Protein AF-A0A9W8VZL3-F1 (afdb_monomer_lite)

Sequence (185 aa):
NTKSKLNGLKAKIWDFNQPAALTKWNKKYPGTGKNTAQHAFEQLTLVEQVFGYLTKPGVNKKLVAASTDVDDFLEDFESLYRKQYPKTPVLDLSELWTTFMRSLTKEMKAWTKRWLKYRADEMVKVWKAEAVKRLEAVGAARTPETAARALSYQKEALNIMEKAIEHQLIHAYQVDEFDEDDVFQ

Secondary structure (DSSP, 8-state):
-HHHHHHHHHTTS-TT--SS-HHHHHHHSS--SHHHHHHHHHHHHHHHHHHHHHTSHHHHHHHHHHHHHHHHHHHHHHHHHHHH-TTPPP--HHHHHHHHHHHHHHHHHHHHHHHHHHHHHHHHHHHHHHHHHHHHHHHT-SSHHHHHHHHHHHHHHHHHHHHHHHHHHHTTHHHHT--HHHH--

Structure (mmCIF, N/CA/C/O backbone):
data_AF-A0A9W8VZL3-F1
#
_entry.id   AF-A0A9W8VZL3-F1
#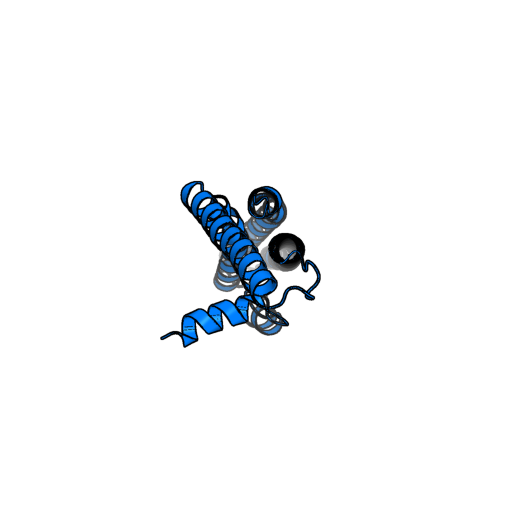
loop_
_atom_site.group_PDB
_atom_site.id
_atom_site.type_symbol
_atom_site.label_atom_id
_atom_site.label_alt_id
_atom_site.label_comp_id
_atom_site.label_asym_id
_atom_site.label_entity_id
_atom_site.label_seq_id
_atom_site.pdbx_PDB_ins_code
_atom_site.Cartn_x
_atom_site.Cartn_y
_atom_site.Cartn_z
_atom_site.occupancy
_atom_site.B_iso_or_equiv
_atom_site.auth_seq_id
_atom_site.auth_comp_id
_atom_site.auth_asym_id
_atom_site.auth_atom_id
_atom_site.pdbx_PDB_model_num
ATOM 1 N N . ASN A 1 1 ? -20.637 19.142 3.628 1.00 44.62 1 ASN A N 1
ATOM 2 C CA . ASN A 1 1 ? -21.733 18.167 3.450 1.00 44.62 1 ASN A CA 1
ATOM 3 C C . ASN A 1 1 ? -21.275 16.815 3.976 1.00 44.62 1 ASN A C 1
ATOM 5 O O . ASN A 1 1 ? -20.367 16.215 3.416 1.00 44.62 1 ASN A O 1
ATOM 9 N N . THR A 1 2 ? -21.901 16.361 5.052 1.00 30.94 2 THR A N 1
ATOM 10 C CA . THR A 1 2 ? -21.707 15.080 5.744 1.00 30.94 2 THR A CA 1
ATOM 11 C C . THR A 1 2 ? -21.708 13.865 4.793 1.00 30.94 2 THR A C 1
ATOM 13 O O . THR A 1 2 ? -21.043 12.883 5.094 1.00 30.94 2 THR A O 1
ATOM 16 N N . LYS A 1 3 ? -22.300 13.963 3.583 1.00 27.33 3 LYS A N 1
ATOM 17 C CA . LYS A 1 3 ? -22.196 12.974 2.480 1.00 27.33 3 LYS A CA 1
ATOM 18 C C . LYS A 1 3 ? -20.766 12.662 2.007 1.00 27.33 3 LYS A C 1
ATOM 20 O O . LYS A 1 3 ? -20.514 11.518 1.652 1.00 27.33 3 LYS A O 1
ATOM 25 N N . SER A 1 4 ? -19.831 13.621 1.962 1.00 37.97 4 SER A N 1
ATOM 26 C CA . SER A 1 4 ? -18.449 13.345 1.511 1.00 37.97 4 SER A CA 1
ATOM 27 C C . SER A 1 4 ? -17.637 12.615 2.578 1.00 37.97 4 SER A C 1
ATOM 29 O O . SER A 1 4 ? -16.892 11.691 2.265 1.00 37.97 4 SER A O 1
ATOM 31 N N . LYS A 1 5 ? -17.859 12.966 3.848 1.00 38.72 5 LYS A N 1
ATOM 32 C CA . LYS A 1 5 ? -17.289 12.263 4.999 1.00 38.72 5 LYS A CA 1
ATOM 33 C C . LYS A 1 5 ? -17.893 10.857 5.147 1.00 38.72 5 LYS A C 1
ATOM 35 O O . LYS A 1 5 ? -17.149 9.919 5.401 1.00 38.72 5 LYS A O 1
ATOM 40 N N . LEU A 1 6 ? -19.192 10.681 4.862 1.00 33.81 6 LEU A N 1
ATOM 41 C CA . LEU A 1 6 ? -19.859 9.370 4.844 1.00 33.81 6 LEU A CA 1
ATOM 42 C C . LEU A 1 6 ? -19.471 8.503 3.627 1.00 33.81 6 LEU A C 1
ATOM 44 O O . LEU A 1 6 ? -19.406 7.290 3.750 1.00 33.81 6 LEU A O 1
ATOM 48 N N . ASN A 1 7 ? -19.158 9.089 2.464 1.00 41.72 7 ASN A N 1
ATOM 49 C CA . ASN A 1 7 ? -18.580 8.355 1.326 1.00 41.72 7 ASN A CA 1
ATOM 50 C C . ASN A 1 7 ? -17.107 7.964 1.577 1.00 41.72 7 ASN A C 1
ATOM 52 O O . ASN A 1 7 ? -16.679 6.902 1.135 1.00 41.72 7 ASN A O 1
ATOM 56 N N . GLY A 1 8 ? -16.360 8.763 2.348 1.00 34.97 8 GLY A N 1
ATOM 57 C CA . GLY A 1 8 ? -15.057 8.386 2.916 1.00 34.97 8 GLY A CA 1
ATOM 58 C C . GLY A 1 8 ? -15.140 7.306 4.008 1.00 34.97 8 GLY A C 1
ATOM 59 O O . GLY A 1 8 ? -14.154 6.632 4.272 1.00 34.97 8 GLY A O 1
ATOM 60 N N . LEU A 1 9 ? -16.326 7.088 4.590 1.00 37.56 9 LEU A N 1
ATOM 61 C CA . LEU A 1 9 ? -16.659 5.955 5.467 1.00 37.56 9 LEU A CA 1
ATOM 62 C C . LEU A 1 9 ? -17.238 4.753 4.696 1.00 37.56 9 LEU A C 1
ATOM 64 O O . LEU A 1 9 ? -16.981 3.624 5.079 1.00 37.56 9 LEU A O 1
ATOM 68 N N . LYS A 1 10 ? -17.917 4.939 3.555 1.00 39.34 10 LYS A N 1
ATOM 69 C CA . LYS A 1 10 ? -18.189 3.848 2.589 1.00 39.34 10 LYS A CA 1
ATOM 70 C C . LYS A 1 10 ? -16.894 3.255 2.033 1.00 39.34 10 LYS A C 1
ATOM 72 O O . LYS A 1 10 ? -16.847 2.079 1.695 1.00 39.34 10 LYS A O 1
ATOM 77 N N . ALA A 1 11 ? -15.833 4.057 2.026 1.00 40.72 11 ALA A N 1
ATOM 78 C CA . ALA A 1 11 ? -14.479 3.603 1.789 1.00 40.72 11 ALA A CA 1
ATOM 79 C C . ALA A 1 11 ? -13.844 2.808 2.948 1.00 40.72 11 ALA A C 1
ATOM 81 O O . ALA A 1 11 ? -12.860 2.113 2.736 1.00 40.72 11 ALA A O 1
ATOM 82 N N . LYS A 1 12 ? -14.411 2.833 4.160 1.00 36.25 12 LYS A N 1
ATOM 83 C CA . LYS A 1 12 ? -14.022 1.892 5.223 1.00 36.25 12 LYS A CA 1
ATOM 84 C C . LYS A 1 12 ? -14.538 0.467 4.976 1.00 36.25 12 LYS A C 1
ATOM 86 O O . LYS A 1 12 ? -14.193 -0.415 5.742 1.00 36.25 12 LYS A O 1
ATOM 91 N N . ILE A 1 13 ? -15.347 0.231 3.939 1.00 41.22 13 ILE A N 1
ATOM 92 C CA . ILE A 1 13 ? -15.992 -1.071 3.708 1.00 41.22 13 ILE A CA 1
ATOM 93 C C . ILE A 1 13 ? -15.486 -1.775 2.435 1.00 41.22 13 ILE A C 1
ATOM 95 O O . ILE A 1 13 ? -15.726 -2.965 2.341 1.00 41.22 13 ILE A O 1
ATOM 99 N N . TRP A 1 14 ? -14.781 -1.095 1.502 1.00 50.22 14 TRP A N 1
ATOM 100 C CA . TRP A 1 14 ? -14.508 -1.465 0.080 1.00 50.22 14 TRP A CA 1
ATOM 101 C C . TRP A 1 14 ? -14.464 -2.958 -0.306 1.00 50.22 14 TRP A C 1
ATOM 103 O O . TRP A 1 14 ? -13.496 -3.488 -0.858 1.00 50.22 14 TRP A O 1
ATOM 113 N N . ASP A 1 15 ? -15.636 -3.549 -0.205 1.00 41.59 15 ASP A N 1
ATOM 114 C CA . ASP A 1 15 ? -16.187 -4.600 -1.019 1.00 41.59 15 ASP A CA 1
ATOM 115 C C . ASP A 1 15 ? -16.226 -4.092 -2.477 1.00 41.59 15 ASP A C 1
ATOM 117 O O . ASP A 1 15 ? -17.145 -3.402 -2.914 1.00 41.59 15 ASP A O 1
ATOM 121 N N . PHE A 1 16 ? -15.154 -4.367 -3.225 1.00 39.50 16 PHE A N 1
ATOM 122 C CA . PHE A 1 16 ? -15.020 -4.139 -4.673 1.00 39.50 16 PHE A CA 1
ATOM 123 C C . PHE A 1 16 ? -14.947 -2.691 -5.175 1.00 39.50 16 PHE A C 1
ATOM 125 O O . PHE A 1 16 ? -15.732 -2.255 -6.015 1.00 39.50 16 PHE A O 1
ATOM 132 N N . ASN A 1 17 ? -13.862 -1.997 -4.839 1.00 43.16 17 ASN A N 1
ATOM 133 C CA . ASN A 1 17 ? -12.936 -1.557 -5.884 1.00 43.16 17 ASN A CA 1
ATOM 134 C C . ASN A 1 17 ? -11.681 -0.980 -5.249 1.00 43.16 17 ASN A C 1
ATOM 136 O O . ASN A 1 17 ? -11.674 0.105 -4.683 1.00 43.16 17 ASN A O 1
ATOM 140 N N . GLN A 1 18 ? -10.615 -1.753 -5.414 1.00 51.56 18 GLN A N 1
ATOM 141 C CA . GLN A 1 18 ? -9.232 -1.320 -5.533 1.00 51.56 18 GLN A CA 1
ATOM 142 C C . GLN A 1 18 ? -9.069 0.202 -5.800 1.00 51.56 18 GLN A C 1
ATOM 144 O O . GLN A 1 18 ? -9.849 0.748 -6.585 1.00 51.56 18 GLN A O 1
ATOM 149 N N . PRO A 1 19 ? -8.017 0.865 -5.273 1.00 51.53 19 PRO A N 1
ATOM 150 C CA . PRO A 1 19 ? -7.697 2.282 -5.497 1.00 51.53 19 PRO A CA 1
ATOM 151 C C . PRO A 1 19 ? -7.900 2.720 -6.954 1.00 51.53 19 PRO A C 1
ATOM 153 O O . PRO A 1 19 ? -8.446 3.786 -7.241 1.00 51.53 19 PRO A O 1
ATOM 156 N N . ALA A 1 20 ? -7.614 1.806 -7.887 1.00 53.47 20 ALA A N 1
ATOM 157 C CA . ALA A 1 20 ? -8.352 1.720 -9.136 1.00 53.47 20 ALA A CA 1
ATOM 158 C C . ALA A 1 20 ? -8.959 0.325 -9.344 1.00 53.47 20 ALA A C 1
ATOM 160 O O . ALA A 1 20 ? -8.225 -0.658 -9.416 1.00 53.47 20 ALA A O 1
ATOM 161 N N . ALA A 1 21 ? -10.288 0.273 -9.504 1.00 57.59 21 ALA A N 1
ATOM 162 C CA . ALA A 1 21 ? -11.070 -0.907 -9.883 1.00 57.59 21 ALA A CA 1
ATOM 163 C C . ALA A 1 21 ? -10.340 -1.792 -10.897 1.00 57.59 21 ALA A C 1
ATOM 165 O O . ALA A 1 21 ? -9.783 -1.245 -11.843 1.00 57.59 21 ALA A O 1
ATOM 166 N N . LEU A 1 22 ? -10.401 -3.125 -10.792 1.00 60.81 22 LEU A N 1
ATOM 167 C CA . LEU A 1 22 ? -9.711 -4.022 -11.736 1.00 60.81 22 LEU A CA 1
ATOM 168 C C . LEU A 1 22 ? -10.034 -3.683 -13.200 1.00 60.81 22 LEU A C 1
ATOM 170 O O . LEU A 1 22 ? -9.134 -3.597 -14.027 1.00 60.81 22 LEU A O 1
ATOM 174 N N . THR A 1 23 ? -11.297 -3.393 -13.500 1.00 58.28 23 THR A N 1
ATOM 175 C CA . THR A 1 23 ? -11.770 -2.925 -14.811 1.00 58.28 23 THR A CA 1
ATOM 176 C C . THR A 1 23 ? -11.226 -1.551 -15.197 1.00 58.28 23 THR A C 1
ATOM 178 O O . THR A 1 23 ? -10.859 -1.344 -16.350 1.00 58.28 23 THR A O 1
ATOM 181 N N . LYS A 1 24 ? -11.133 -0.601 -14.258 1.00 63.84 24 LYS A N 1
ATOM 182 C CA . LYS A 1 24 ? -10.515 0.714 -14.506 1.00 63.84 24 LYS A CA 1
ATOM 183 C C . LYS A 1 24 ? -9.016 0.568 -14.725 1.00 63.84 24 LYS A C 1
ATOM 185 O O . LYS A 1 24 ? -8.489 1.225 -15.617 1.00 63.84 24 LYS A O 1
ATOM 190 N N . TRP A 1 25 ? -8.363 -0.314 -13.972 1.00 64.94 25 TRP A N 1
ATOM 191 C CA . TRP A 1 25 ? -6.959 -0.622 -14.142 1.00 64.94 25 TRP A CA 1
ATOM 192 C C . TRP A 1 25 ? -6.715 -1.223 -15.501 1.00 64.94 25 TRP A C 1
ATOM 194 O O . TRP A 1 25 ? -6.034 -0.594 -16.289 1.00 64.94 25 TRP A O 1
ATOM 204 N N . ASN A 1 26 ? -7.382 -2.323 -15.833 1.00 64.56 26 ASN A N 1
ATOM 205 C CA . ASN A 1 26 ? -7.258 -3.010 -17.116 1.00 64.56 26 ASN A CA 1
ATOM 206 C C . ASN A 1 26 ? -7.720 -2.163 -18.317 1.00 64.56 26 ASN A C 1
ATOM 208 O O . ASN A 1 26 ? -7.436 -2.520 -19.451 1.00 64.56 26 ASN A O 1
ATOM 212 N N . LYS A 1 27 ? -8.422 -1.044 -18.110 1.00 65.06 27 LYS A N 1
ATOM 213 C CA . LYS A 1 27 ? -8.802 -0.119 -19.189 1.00 65.06 27 LYS A CA 1
ATOM 214 C C . LYS A 1 27 ? -7.861 1.079 -19.320 1.00 65.06 27 LYS A C 1
ATOM 216 O O . LYS A 1 27 ? -7.654 1.561 -20.427 1.00 65.06 27 LYS A O 1
ATOM 221 N N . LYS A 1 28 ? -7.343 1.606 -18.206 1.00 60.41 28 LYS A N 1
ATOM 222 C CA . LYS A 1 28 ? -6.588 2.871 -18.176 1.00 60.41 28 LYS A CA 1
ATOM 223 C C . LYS A 1 28 ? -5.094 2.709 -17.933 1.00 60.41 28 LYS A C 1
ATOM 225 O O . LYS A 1 28 ? -4.367 3.637 -18.263 1.00 60.41 28 LYS A O 1
ATOM 230 N N . TYR A 1 29 ? -4.662 1.581 -17.370 1.00 60.84 29 TYR A N 1
ATOM 231 C CA . TYR A 1 29 ? -3.306 1.354 -16.868 1.00 60.84 29 TYR A CA 1
ATOM 232 C C . TYR A 1 29 ? -2.500 0.199 -17.515 1.00 60.84 29 TYR A C 1
ATOM 234 O O . TYR A 1 29 ? -1.304 0.167 -17.248 1.00 60.84 29 TYR A O 1
ATOM 242 N N . PRO A 1 30 ? -3.012 -0.704 -18.396 1.00 56.53 30 PRO A N 1
ATOM 243 C CA . PRO A 1 30 ? -2.155 -1.689 -19.075 1.00 56.53 30 PRO A CA 1
ATOM 244 C C . PRO A 1 30 ? -1.531 -1.157 -20.372 1.00 56.53 30 PRO A C 1
ATOM 246 O O . PRO A 1 30 ? -0.849 -1.898 -21.073 1.00 56.53 30 PRO A O 1
ATOM 249 N N . GLY A 1 31 ? -1.817 0.090 -20.752 1.00 62.94 31 GLY A N 1
ATOM 250 C CA . GLY A 1 31 ? -1.252 0.675 -21.962 1.00 62.94 31 GLY A CA 1
ATOM 251 C C . GLY A 1 31 ? 0.268 0.783 -21.852 1.00 62.94 31 GLY A C 1
ATOM 252 O O . GLY A 1 31 ? 0.786 1.277 -20.855 1.00 62.94 31 GLY A O 1
ATOM 253 N N . THR A 1 32 ? 0.986 0.398 -22.905 1.00 72.62 32 THR A N 1
ATOM 254 C CA . THR A 1 32 ? 2.453 0.519 -23.010 1.00 72.62 32 THR A CA 1
ATOM 255 C C . THR A 1 32 ? 2.905 1.935 -23.395 1.00 72.62 32 THR A C 1
ATOM 257 O O . THR A 1 32 ? 3.972 2.150 -23.975 1.00 72.62 32 THR A O 1
ATOM 260 N N . GLY A 1 33 ? 2.079 2.934 -23.076 1.00 78.19 33 GLY A N 1
ATOM 261 C CA . GLY A 1 33 ? 2.400 4.347 -23.229 1.00 78.19 33 GLY A CA 1
ATOM 262 C C . GLY A 1 33 ? 3.014 4.911 -21.951 1.00 78.19 33 GLY A C 1
ATOM 263 O O . GLY A 1 33 ? 2.574 4.589 -20.847 1.00 78.19 33 GLY A O 1
ATOM 264 N N . LYS A 1 34 ? 3.982 5.820 -22.095 1.00 80.62 34 LYS A N 1
ATOM 265 C CA . LYS A 1 34 ? 4.647 6.499 -20.973 1.00 80.62 34 LYS A CA 1
ATOM 266 C C . LYS A 1 34 ? 3.667 7.122 -19.970 1.00 80.62 34 LYS A C 1
ATOM 268 O O . LYS A 1 34 ? 3.789 6.892 -18.771 1.00 80.62 34 LYS A O 1
ATOM 273 N N . ASN A 1 35 ? 2.668 7.864 -20.452 1.00 83.81 35 ASN A N 1
ATOM 274 C CA . ASN A 1 35 ? 1.677 8.522 -19.587 1.00 83.81 35 ASN A CA 1
ATOM 275 C C . ASN A 1 35 ? 0.837 7.502 -18.807 1.00 83.81 35 ASN A C 1
ATOM 277 O O . ASN A 1 35 ? 0.473 7.723 -17.656 1.00 83.81 35 ASN A O 1
ATOM 281 N N . THR A 1 36 ? 0.552 6.359 -19.426 1.00 82.88 36 THR A N 1
ATOM 282 C CA . THR A 1 36 ? -0.187 5.274 -18.789 1.00 82.88 36 THR A CA 1
ATOM 283 C C . THR A 1 36 ? 0.621 4.631 -17.662 1.00 82.88 36 THR A C 1
ATOM 285 O O . THR A 1 36 ? 0.082 4.447 -16.571 1.00 82.88 36 THR A O 1
ATOM 288 N N . ALA A 1 37 ? 1.913 4.367 -17.887 1.00 85.50 37 ALA A N 1
ATOM 289 C CA . ALA A 1 37 ? 2.818 3.900 -16.836 1.00 85.50 37 ALA A CA 1
ATOM 290 C C . ALA A 1 37 ? 2.963 4.914 -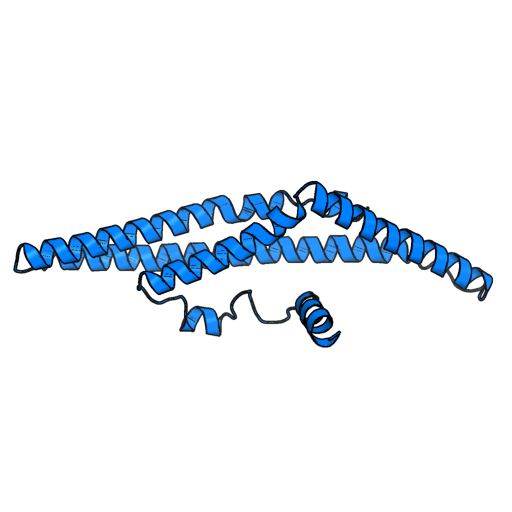15.702 1.00 85.50 37 ALA A C 1
ATOM 292 O O . ALA A 1 37 ? 2.906 4.535 -14.536 1.00 85.50 37 ALA A O 1
ATOM 293 N N . GLN A 1 38 ? 3.105 6.202 -16.028 1.00 86.38 38 GLN A N 1
ATOM 294 C CA . GLN A 1 38 ? 3.194 7.255 -15.021 1.00 86.38 38 GLN A CA 1
ATOM 295 C C . GLN A 1 38 ? 1.968 7.249 -14.103 1.00 86.38 38 GLN A C 1
ATOM 297 O O . GLN A 1 38 ? 2.123 7.218 -12.885 1.00 86.38 38 GLN A O 1
ATOM 302 N N . HIS A 1 39 ? 0.760 7.204 -14.667 1.00 82.62 39 HIS A N 1
ATOM 303 C CA . HIS A 1 39 ? -0.447 7.143 -13.849 1.00 82.62 39 HIS A CA 1
ATOM 304 C C . HIS A 1 39 ? -0.551 5.861 -13.022 1.00 82.62 39 HIS A C 1
ATOM 306 O O . HIS A 1 39 ? -1.071 5.902 -11.910 1.00 82.62 39 HIS A O 1
ATOM 312 N N . ALA A 1 40 ? -0.067 4.727 -13.536 1.00 83.62 40 ALA A N 1
ATOM 313 C CA . ALA A 1 40 ? -0.007 3.494 -12.760 1.00 83.62 40 ALA A CA 1
ATOM 314 C C . ALA A 1 40 ? 0.917 3.655 -11.539 1.00 83.62 40 ALA A C 1
ATOM 316 O O . ALA A 1 40 ? 0.504 3.330 -10.427 1.00 83.62 40 ALA A O 1
ATOM 317 N N . PHE A 1 41 ? 2.105 4.246 -11.717 1.00 86.62 41 PHE A N 1
ATOM 318 C CA . PHE A 1 41 ? 3.018 4.544 -10.608 1.00 86.62 41 PHE A CA 1
ATOM 319 C C . PHE A 1 41 ? 2.427 5.523 -9.599 1.00 86.62 41 PHE A C 1
ATOM 321 O O . PHE A 1 41 ? 2.546 5.291 -8.404 1.00 86.62 41 PHE A O 1
ATOM 328 N N . GLU A 1 42 ? 1.733 6.571 -10.048 1.00 83.00 42 GLU A N 1
ATOM 329 C CA . GLU A 1 42 ? 1.040 7.499 -9.144 1.00 83.00 42 GLU A CA 1
ATOM 330 C C . GLU A 1 42 ? 0.045 6.759 -8.237 1.00 83.00 42 GLU A C 1
ATOM 332 O O . GLU A 1 42 ? -0.043 7.057 -7.049 1.00 83.00 42 GLU A O 1
ATOM 337 N N . GLN A 1 43 ? -0.679 5.762 -8.762 1.00 81.88 43 GLN A N 1
ATOM 338 C CA . GLN A 1 43 ? -1.581 4.949 -7.941 1.00 81.88 43 GLN A CA 1
ATOM 339 C C . GLN A 1 43 ? -0.832 4.032 -6.967 1.00 81.88 43 GLN A C 1
ATOM 341 O O . GLN A 1 43 ? -1.274 3.904 -5.828 1.00 81.88 43 GLN A O 1
ATOM 346 N N . LEU A 1 44 ? 0.277 3.410 -7.386 1.00 83.62 44 LEU A N 1
ATOM 347 C CA . LEU A 1 44 ? 1.105 2.591 -6.491 1.00 83.62 44 LEU A CA 1
ATOM 348 C C . LEU A 1 44 ? 1.648 3.438 -5.333 1.00 83.62 44 LEU A C 1
ATOM 350 O O . LEU A 1 44 ? 1.399 3.113 -4.175 1.00 83.62 44 LEU A O 1
ATOM 354 N N . THR A 1 45 ? 2.261 4.583 -5.643 1.00 82.56 45 THR A N 1
ATOM 355 C CA . THR A 1 45 ? 2.797 5.518 -4.646 1.00 82.56 45 THR A CA 1
ATOM 356 C C . THR A 1 45 ? 1.728 6.014 -3.679 1.00 82.56 45 THR A C 1
ATOM 358 O O . THR A 1 45 ? 1.973 6.069 -2.479 1.00 82.56 45 THR A O 1
ATOM 361 N N . LEU A 1 46 ? 0.533 6.371 -4.165 1.00 82.25 46 LEU A N 1
ATOM 362 C CA . LEU A 1 46 ? -0.549 6.831 -3.289 1.00 82.25 46 LEU A CA 1
ATOM 363 C C . LEU A 1 46 ? -0.925 5.776 -2.250 1.00 82.25 46 LEU A C 1
ATOM 365 O O . LEU A 1 46 ? -1.171 6.115 -1.098 1.00 82.25 46 LEU A O 1
ATOM 369 N N . VAL A 1 47 ? -0.973 4.510 -2.657 1.00 80.31 47 VAL A N 1
ATOM 370 C CA . VAL A 1 47 ? -1.352 3.396 -1.786 1.00 80.31 47 VAL A CA 1
ATOM 371 C C . VAL A 1 47 ? -0.237 3.058 -0.798 1.00 80.31 47 VAL A C 1
ATOM 373 O O . VAL A 1 47 ? -0.522 2.870 0.382 1.00 80.31 47 VAL A O 1
ATOM 376 N N . GLU A 1 48 ? 1.019 3.050 -1.251 1.00 77.94 48 GLU A N 1
ATOM 377 C CA . GLU A 1 48 ? 2.208 2.899 -0.395 1.00 77.94 48 GLU A CA 1
ATOM 378 C C . GLU A 1 48 ? 2.238 3.976 0.704 1.00 77.94 48 GLU A C 1
ATOM 380 O O . GLU A 1 48 ? 2.388 3.679 1.891 1.00 77.94 48 GLU A O 1
ATOM 385 N N . GLN A 1 49 ? 1.984 5.230 0.323 1.00 79.44 49 GLN A N 1
ATOM 386 C CA . GLN A 1 49 ? 2.078 6.379 1.220 1.00 79.44 49 GLN A CA 1
ATOM 387 C C . GLN A 1 49 ? 0.946 6.486 2.245 1.00 79.44 49 GLN A C 1
ATOM 389 O O . GLN A 1 49 ? 1.101 7.248 3.199 1.00 79.44 49 GLN A O 1
ATOM 394 N N . VAL A 1 50 ? -0.178 5.770 2.097 1.00 82.06 50 VAL A N 1
ATOM 395 C CA . VAL A 1 50 ? -1.258 5.804 3.103 1.00 82.06 50 VAL A CA 1
ATOM 396 C C . VAL A 1 50 ? -0.724 5.355 4.460 1.00 82.06 50 VAL A C 1
ATOM 398 O O . VAL A 1 50 ? -0.901 6.070 5.443 1.00 82.06 50 VAL A O 1
ATOM 401 N N . PHE A 1 51 ? -0.017 4.227 4.513 1.00 79.12 51 PHE A N 1
ATOM 402 C CA . PHE A 1 51 ? 0.529 3.705 5.768 1.00 79.12 51 PHE A CA 1
ATOM 403 C C . PHE A 1 51 ? 1.708 4.546 6.266 1.00 79.12 51 PHE A C 1
ATOM 405 O O . PHE A 1 51 ? 1.722 4.932 7.432 1.00 79.12 51 PHE A O 1
ATOM 412 N N . GLY A 1 52 ? 2.599 4.984 5.369 1.00 80.44 52 GLY A N 1
ATOM 413 C CA . GLY A 1 52 ? 3.669 5.927 5.722 1.00 80.44 52 GLY A CA 1
ATOM 414 C C . GLY A 1 52 ? 3.168 7.302 6.202 1.00 80.44 52 GLY A C 1
ATOM 415 O O . GLY A 1 52 ? 3.871 8.028 6.901 1.00 80.44 52 GLY A O 1
ATOM 416 N N . TYR A 1 53 ? 1.946 7.711 5.844 1.00 82.44 53 TYR A N 1
ATOM 417 C CA . TYR A 1 53 ? 1.319 8.908 6.407 1.00 82.44 53 TYR A CA 1
ATOM 418 C C . TYR A 1 53 ? 0.833 8.668 7.837 1.00 82.44 53 TYR A C 1
ATOM 420 O O . TYR A 1 53 ? 0.987 9.550 8.683 1.00 82.44 53 TYR A O 1
ATOM 428 N N . LEU A 1 54 ? 0.270 7.487 8.103 1.00 84.00 54 LEU A N 1
ATOM 429 C CA . LEU A 1 54 ? -0.218 7.103 9.426 1.00 84.00 54 LEU A CA 1
ATOM 430 C C . LEU A 1 54 ? 0.916 6.965 10.451 1.00 84.00 54 LEU A C 1
ATOM 432 O O . LEU A 1 54 ? 0.683 7.241 11.623 1.00 84.00 54 LEU A O 1
ATOM 436 N N . THR A 1 55 ? 2.137 6.629 10.022 1.00 85.06 55 THR A N 1
ATOM 437 C CA . THR A 1 55 ? 3.325 6.535 10.893 1.00 85.06 55 THR A CA 1
ATOM 438 C C . THR A 1 55 ? 3.964 7.886 11.223 1.00 85.06 55 THR A C 1
ATOM 440 O O . THR A 1 55 ? 4.826 7.969 12.097 1.00 85.06 55 THR A O 1
ATOM 443 N N . LYS A 1 56 ? 3.551 8.990 10.578 1.00 87.81 56 LYS A N 1
ATOM 444 C CA . LYS A 1 56 ? 4.115 10.316 10.884 1.00 87.81 56 LYS A CA 1
ATOM 445 C C . LYS A 1 56 ? 3.848 10.673 12.349 1.00 87.81 56 LYS A C 1
ATOM 447 O O . LYS A 1 56 ? 2.682 10.650 12.739 1.00 87.81 56 LYS A O 1
ATOM 452 N N . PRO A 1 57 ? 4.843 11.141 13.130 1.00 88.56 57 PRO A N 1
ATOM 453 C CA . PRO A 1 57 ? 4.694 11.315 14.579 1.00 88.56 57 PRO A CA 1
ATOM 454 C C . PRO A 1 57 ? 3.458 12.122 15.003 1.00 88.56 57 PRO A C 1
ATOM 456 O O . PRO A 1 57 ? 2.718 11.729 15.898 1.00 88.56 57 PRO A O 1
ATOM 459 N N . GLY A 1 58 ? 3.179 13.240 14.324 1.00 87.69 58 GLY A N 1
ATOM 460 C CA . GLY A 1 58 ? 2.012 14.075 14.629 1.00 87.69 58 GLY A CA 1
ATOM 461 C C . GLY A 1 58 ? 0.665 13.492 14.182 1.00 87.69 58 GLY A C 1
ATOM 462 O O . GLY A 1 58 ? -0.370 13.920 14.688 1.00 87.69 58 GLY A O 1
ATOM 463 N N . VAL A 1 59 ? 0.662 12.558 13.228 1.00 87.62 59 VAL A N 1
ATOM 464 C CA . VAL A 1 59 ? -0.538 11.840 12.769 1.00 87.62 59 VAL A CA 1
ATOM 465 C C . VAL A 1 59 ? -0.785 10.643 13.675 1.00 87.62 59 VAL A C 1
ATOM 467 O O . VAL A 1 59 ? -1.876 10.536 14.224 1.00 87.62 59 VAL A O 1
ATOM 470 N N . ASN A 1 60 ? 0.239 9.818 13.895 1.00 89.69 60 ASN A N 1
ATOM 471 C CA . ASN A 1 60 ? 0.188 8.663 14.781 1.00 89.69 60 ASN A CA 1
ATOM 472 C C . ASN A 1 60 ? -0.252 9.071 16.196 1.00 89.69 60 ASN A C 1
ATOM 474 O O . ASN A 1 60 ? -1.248 8.553 16.686 1.00 89.69 60 ASN A O 1
ATOM 478 N N . LYS A 1 61 ? 0.346 10.121 16.780 1.00 92.19 61 LYS A N 1
ATOM 479 C CA . LYS A 1 61 ? -0.071 10.647 18.093 1.00 92.19 61 LYS A CA 1
ATOM 480 C C . LYS A 1 61 ? -1.559 11.009 18.158 1.00 92.19 61 LYS A C 1
ATOM 482 O O . LYS A 1 61 ? -2.203 10.797 19.178 1.00 92.19 61 LYS A O 1
ATOM 487 N N . LYS A 1 62 ? -2.109 11.592 17.088 1.00 91.88 62 LYS A N 1
ATOM 488 C CA . LYS A 1 62 ? -3.540 11.935 17.023 1.00 91.88 62 LYS A CA 1
ATOM 489 C C . LYS A 1 62 ? -4.415 10.702 16.851 1.00 91.88 62 LYS A C 1
ATOM 491 O O . LYS A 1 62 ? -5.537 10.706 17.334 1.00 91.88 62 LYS A O 1
ATOM 496 N N . LEU A 1 63 ? -3.924 9.698 16.130 1.00 90.38 63 LEU A N 1
ATOM 497 C CA . LEU A 1 63 ? -4.631 8.444 15.922 1.00 90.38 63 LEU A CA 1
ATOM 498 C C . LEU A 1 63 ? -4.725 7.649 17.227 1.00 90.38 63 LEU A C 1
ATOM 500 O O . LEU A 1 63 ? -5.823 7.230 17.568 1.00 90.38 63 LEU A O 1
ATOM 504 N N . VAL A 1 64 ? -3.618 7.539 17.969 1.00 92.81 64 VAL A N 1
ATOM 505 C CA . VAL A 1 64 ? -3.574 6.949 19.316 1.00 92.81 64 VAL A CA 1
ATOM 506 C C . VAL A 1 64 ? -4.550 7.678 20.234 1.00 92.81 64 VAL A C 1
ATOM 508 O O . VAL A 1 64 ? -5.470 7.061 20.749 1.00 92.81 64 VAL A O 1
ATOM 511 N N . ALA A 1 65 ? -4.438 9.009 20.346 1.00 93.44 65 ALA A N 1
ATOM 512 C CA . ALA A 1 65 ? -5.327 9.795 21.205 1.00 93.44 65 ALA A CA 1
ATOM 513 C C . ALA A 1 65 ? -6.812 9.617 20.845 1.00 93.44 65 ALA A C 1
ATOM 515 O O . ALA A 1 65 ? -7.639 9.425 21.722 1.00 93.44 65 ALA A O 1
ATOM 516 N N . ALA A 1 66 ? -7.154 9.625 19.553 1.00 93.62 66 ALA A N 1
ATOM 517 C CA . ALA A 1 66 ? -8.529 9.396 19.120 1.00 93.62 66 ALA A CA 1
ATOM 518 C C . ALA A 1 66 ? -9.010 7.959 19.379 1.00 93.62 66 ALA A C 1
ATOM 520 O O . ALA A 1 66 ? -10.209 7.755 19.546 1.00 93.62 66 ALA A O 1
ATOM 521 N N . SER A 1 67 ? -8.111 6.968 19.365 1.00 92.69 67 SER A N 1
ATOM 522 C CA . SER A 1 67 ? -8.444 5.595 19.750 1.00 92.69 67 SER A CA 1
ATOM 523 C C . SER A 1 67 ? -8.747 5.517 21.241 1.00 92.69 67 SER A C 1
ATOM 525 O O . SER A 1 67 ? -9.793 4.988 21.597 1.00 92.69 67 SER A O 1
ATOM 527 N N . THR A 1 68 ? -7.893 6.117 22.077 1.00 93.69 68 THR A N 1
ATOM 528 C CA . THR A 1 68 ? -8.091 6.218 23.530 1.00 93.69 68 THR A CA 1
ATOM 529 C C . THR A 1 68 ? -9.394 6.940 23.874 1.00 93.69 68 THR A C 1
ATOM 531 O O . THR A 1 68 ? -10.173 6.429 24.661 1.00 93.69 68 THR A O 1
ATOM 534 N N . ASP A 1 69 ? -9.710 8.060 23.214 1.00 95.88 69 ASP A N 1
ATOM 535 C CA . ASP A 1 69 ? -10.968 8.785 23.457 1.00 95.88 69 ASP A CA 1
ATOM 536 C C . ASP A 1 69 ? -12.216 7.917 23.181 1.00 95.88 69 ASP A C 1
ATOM 538 O O . ASP A 1 69 ? -13.253 8.075 23.828 1.00 95.88 69 ASP A O 1
ATOM 542 N N . VAL A 1 70 ? -12.156 7.030 22.178 1.00 95.06 70 VAL A N 1
ATOM 543 C CA . VAL A 1 70 ? -13.255 6.094 21.878 1.00 95.06 70 VAL A CA 1
ATOM 544 C C . VAL A 1 70 ? -13.299 4.970 22.903 1.00 95.06 70 VAL A C 1
ATOM 546 O O . VAL A 1 70 ? -14.391 4.567 23.295 1.00 95.06 70 VAL A O 1
ATOM 549 N N . ASP A 1 71 ? -12.137 4.483 23.317 1.00 92.38 71 ASP A N 1
ATOM 550 C CA . ASP A 1 71 ? -11.994 3.444 24.328 1.00 92.38 71 ASP A CA 1
ATOM 551 C C . ASP A 1 71 ? -12.612 3.880 25.666 1.00 92.38 71 ASP A C 1
ATOM 553 O O . ASP A 1 71 ? -13.590 3.278 26.116 1.00 92.38 71 ASP A O 1
ATOM 557 N N . ASP A 1 72 ? -12.171 5.030 26.186 1.00 95.06 72 ASP A N 1
ATOM 558 C CA . ASP A 1 72 ? -12.688 5.660 27.407 1.00 95.06 72 ASP A CA 1
ATOM 559 C C . ASP A 1 72 ? -14.209 5.878 27.323 1.00 95.06 72 ASP A C 1
ATOM 561 O O . ASP A 1 72 ? -14.963 5.591 28.256 1.00 95.06 72 ASP A O 1
ATOM 565 N N . PHE A 1 73 ? -14.698 6.354 26.170 1.00 97.00 73 PHE A N 1
ATOM 566 C CA . PHE A 1 73 ? -16.130 6.553 25.949 1.00 97.00 73 PHE A CA 1
ATOM 567 C C . PHE A 1 73 ? -16.928 5.245 26.050 1.00 97.00 73 PHE A C 1
ATOM 569 O O . PHE A 1 73 ? -18.052 5.252 26.560 1.00 97.00 73 PHE A O 1
ATOM 576 N N . LEU A 1 74 ? -16.391 4.135 25.538 1.00 96.50 74 LEU A N 1
ATOM 577 C CA . LEU A 1 74 ? -17.063 2.836 25.566 1.00 96.50 74 LEU A CA 1
ATOM 578 C C . LEU A 1 74 ? -17.081 2.244 26.978 1.00 96.50 74 LEU A C 1
ATOM 580 O O . LEU A 1 74 ? -18.121 1.712 27.378 1.00 96.50 74 LEU A O 1
ATOM 584 N N . GLU A 1 75 ? -15.998 2.397 27.743 1.00 95.56 75 GLU A N 1
ATOM 585 C CA . GLU A 1 75 ? -15.960 2.023 29.161 1.00 95.56 75 GLU A CA 1
ATOM 586 C C . GLU A 1 75 ? -16.991 2.816 29.983 1.00 95.56 75 GLU A C 1
ATOM 588 O O . GLU A 1 75 ? -17.803 2.239 30.721 1.00 95.56 75 GLU A O 1
ATOM 593 N N . ASP A 1 76 ? -17.019 4.141 29.810 1.00 96.56 76 ASP A N 1
ATOM 594 C CA . ASP A 1 76 ? -17.960 5.029 30.495 1.00 96.56 76 ASP A CA 1
ATOM 595 C C . ASP A 1 76 ? -19.411 4.707 30.127 1.00 96.56 76 ASP A C 1
ATOM 597 O O . ASP A 1 76 ? -20.290 4.624 30.996 1.00 96.56 76 ASP A O 1
ATOM 601 N N . PHE A 1 77 ? -19.676 4.495 28.836 1.00 96.25 77 PHE A N 1
ATOM 602 C CA . PHE A 1 77 ? -20.997 4.125 28.348 1.00 96.25 77 PHE A CA 1
ATOM 603 C C . PHE A 1 77 ? -21.470 2.807 28.966 1.00 96.25 77 PHE A C 1
ATOM 605 O O . PHE A 1 77 ? -22.594 2.742 29.472 1.00 96.25 77 PHE A O 1
ATOM 612 N N . GLU A 1 78 ? -20.631 1.771 28.972 1.00 95.00 78 GLU A N 1
ATOM 613 C CA . GLU A 1 78 ? -20.982 0.476 29.553 1.00 95.00 78 GLU A CA 1
ATOM 614 C C . GLU A 1 78 ? -21.229 0.583 31.065 1.00 95.00 78 GLU A C 1
ATOM 616 O O . GLU A 1 78 ? -22.228 0.065 31.579 1.00 95.00 78 GLU A O 1
ATOM 621 N N . SER A 1 79 ? -20.373 1.322 31.777 1.00 95.38 79 SER A N 1
ATOM 622 C CA . SER A 1 79 ? -20.516 1.601 33.209 1.00 95.38 79 SER A CA 1
ATOM 623 C C . SER A 1 79 ? -21.857 2.271 33.529 1.00 95.38 79 SER A C 1
ATOM 625 O O . SER A 1 79 ? -22.589 1.833 34.426 1.00 95.38 79 SER A O 1
ATOM 627 N N . LEU A 1 80 ? -22.233 3.306 32.771 1.00 96.31 80 LEU A N 1
ATOM 628 C CA . LEU A 1 80 ? -23.516 3.996 32.923 1.00 96.31 80 LEU A CA 1
ATOM 629 C C . LEU A 1 80 ? -24.701 3.097 32.558 1.00 96.31 80 LEU A C 1
ATOM 631 O O . LEU A 1 80 ? -25.694 3.052 33.292 1.00 96.31 80 LEU A O 1
ATOM 635 N N . TYR A 1 81 ? -24.589 2.339 31.468 1.00 94.81 81 TYR A N 1
ATOM 636 C CA . TYR A 1 81 ? -25.636 1.431 31.012 1.00 94.81 81 TYR A CA 1
ATOM 637 C C . TYR A 1 81 ? -25.930 0.347 32.052 1.00 94.81 81 TYR A C 1
ATOM 639 O O . TYR A 1 81 ? -27.089 0.075 32.368 1.00 94.81 81 TYR A O 1
ATOM 647 N N . ARG A 1 82 ? -24.895 -0.229 32.670 1.00 95.88 82 ARG A N 1
ATOM 648 C CA . ARG A 1 82 ? -25.049 -1.249 33.717 1.00 95.88 82 ARG A CA 1
ATOM 649 C C . ARG A 1 82 ? -25.590 -0.682 35.028 1.00 95.88 82 ARG A C 1
ATOM 651 O O . ARG A 1 82 ? -26.321 -1.385 35.720 1.00 95.88 82 ARG A O 1
ATOM 658 N N . LYS A 1 83 ? -25.328 0.591 35.352 1.00 95.00 83 LYS A N 1
ATOM 659 C CA . LYS A 1 83 ? -26.009 1.272 36.474 1.00 95.00 83 LYS A CA 1
ATOM 660 C C . LYS A 1 83 ? -27.516 1.382 36.235 1.00 95.00 83 LYS A C 1
ATOM 662 O O . LYS A 1 83 ? -28.293 1.180 37.164 1.00 95.00 83 LYS A O 1
ATOM 667 N N . GLN A 1 84 ? -27.930 1.673 35.001 1.00 95.75 84 GLN A N 1
ATOM 668 C CA . GLN A 1 84 ? -29.346 1.753 34.627 1.00 95.75 84 GLN A CA 1
ATOM 669 C C . GLN A 1 84 ? -30.003 0.369 34.494 1.00 95.75 84 GLN A C 1
ATOM 671 O O . GLN A 1 84 ? -31.175 0.204 34.835 1.00 95.75 84 GLN A O 1
ATOM 676 N N . TYR A 1 85 ? -29.243 -0.635 34.049 1.00 94.94 85 TYR A N 1
ATOM 677 C CA . TYR A 1 85 ? -29.701 -2.006 33.821 1.00 94.94 85 TYR A CA 1
ATOM 678 C C . TYR A 1 85 ? -28.785 -3.029 34.524 1.00 94.94 85 TYR A C 1
ATOM 680 O O . TYR A 1 85 ? -27.990 -3.699 33.858 1.00 94.94 85 TYR A O 1
ATOM 688 N N . PRO A 1 86 ? -28.918 -3.229 35.853 1.00 92.75 86 PRO A N 1
ATOM 689 C CA . PRO A 1 86 ? -27.961 -4.011 36.655 1.00 92.75 86 PRO A CA 1
ATOM 690 C C . PRO A 1 86 ? -27.870 -5.504 36.324 1.00 92.75 86 PRO A C 1
ATOM 692 O O . PRO A 1 86 ? -26.928 -6.172 36.737 1.00 92.75 86 PRO A O 1
ATOM 695 N N . LYS A 1 87 ? -28.857 -6.049 35.603 1.00 95.56 87 LYS A N 1
ATOM 696 C CA . LYS A 1 87 ? -28.859 -7.452 35.156 1.00 95.56 87 LYS A CA 1
ATOM 697 C C . LYS A 1 87 ? -28.066 -7.670 33.864 1.00 95.56 87 LYS A C 1
ATOM 699 O O . LYS A 1 87 ? -27.919 -8.815 33.447 1.00 95.56 87 LYS A O 1
ATOM 704 N N . THR A 1 88 ? -27.605 -6.600 33.215 1.00 92.25 88 THR A N 1
ATOM 705 C CA . THR A 1 88 ? -26.818 -6.700 31.984 1.00 92.25 88 THR A CA 1
ATOM 706 C C . THR A 1 88 ? -25.434 -7.278 32.309 1.00 92.25 88 THR A C 1
ATOM 708 O O . THR A 1 88 ? -24.763 -6.761 33.214 1.00 92.25 88 THR A O 1
ATOM 711 N N . PRO A 1 89 ? -24.997 -8.339 31.604 1.00 92.00 89 PRO A N 1
ATOM 712 C CA . PRO A 1 89 ? -23.636 -8.851 31.732 1.00 92.00 89 PRO A CA 1
ATOM 713 C C . PRO A 1 89 ? -22.613 -7.810 31.260 1.00 92.00 89 PRO A C 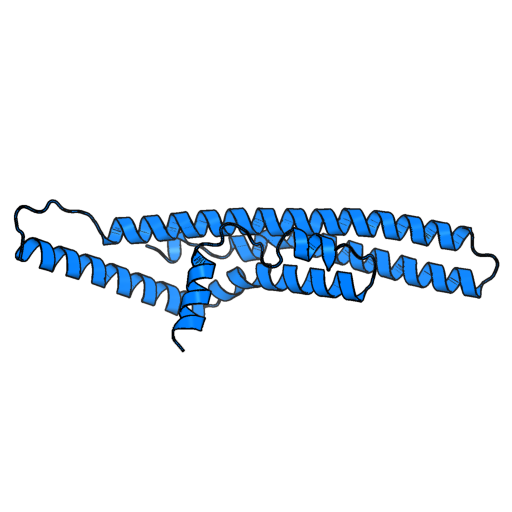1
ATOM 715 O O . PRO A 1 89 ? -22.964 -6.858 30.566 1.00 92.00 89 PRO A O 1
ATOM 718 N N . VAL A 1 90 ? -21.355 -7.994 31.653 1.00 91.62 90 VAL A N 1
ATOM 719 C CA . VAL A 1 90 ? -20.245 -7.237 31.063 1.00 91.62 90 VAL A CA 1
ATOM 720 C C . VAL A 1 90 ? -20.114 -7.664 29.598 1.00 91.62 90 VAL A C 1
ATOM 722 O O . VAL A 1 90 ? -20.180 -8.858 29.302 1.00 91.62 90 VAL A O 1
ATOM 725 N N . LEU A 1 91 ? -20.047 -6.687 28.702 1.00 90.00 91 LEU A N 1
ATOM 726 C CA . LEU A 1 91 ? -19.913 -6.846 27.257 1.00 90.00 91 LEU A CA 1
ATOM 727 C C . LEU A 1 91 ? -18.497 -6.525 26.769 1.00 90.00 91 LEU A C 1
ATOM 729 O O . LEU A 1 91 ? -18.197 -6.865 25.627 1.00 90.00 91 LEU A O 1
ATOM 733 N N . ASP A 1 92 ? -17.681 -5.869 27.598 1.00 93.12 92 ASP A N 1
ATOM 734 C CA . ASP A 1 92 ? -16.300 -5.479 27.299 1.00 93.12 92 ASP A CA 1
ATOM 735 C C . ASP A 1 92 ? -16.226 -4.668 25.993 1.00 93.12 92 ASP A C 1
ATOM 737 O O . ASP A 1 92 ? -15.501 -4.989 25.049 1.00 93.12 92 ASP A O 1
ATOM 741 N N . LEU A 1 93 ? -17.049 -3.612 25.904 1.00 90.25 93 LEU A N 1
ATOM 742 C CA . LEU A 1 93 ? -17.229 -2.849 24.660 1.00 90.25 93 LEU A CA 1
ATOM 743 C C . LEU A 1 93 ? -15.926 -2.212 24.155 1.00 90.25 93 LEU A C 1
ATOM 745 O O . LEU A 1 93 ? -15.711 -2.158 22.941 1.00 90.25 93 LEU A O 1
ATOM 749 N N . SER A 1 94 ? -15.077 -1.757 25.077 1.00 91.19 94 SER A N 1
ATOM 750 C CA . SER A 1 94 ? -13.723 -1.260 24.804 1.00 91.19 94 SER A CA 1
ATOM 751 C C . SER A 1 94 ? -12.863 -2.348 24.136 1.00 91.19 94 SER A C 1
ATOM 753 O O . SER A 1 94 ? -12.395 -2.170 23.008 1.00 91.19 94 SER A O 1
ATOM 755 N N . GLU A 1 95 ? -12.771 -3.540 24.736 1.00 91.94 95 GLU A N 1
ATOM 756 C CA . GLU A 1 95 ? -11.985 -4.660 24.200 1.00 91.94 95 GLU A CA 1
ATOM 757 C C . GLU A 1 95 ? -12.496 -5.131 22.829 1.00 91.94 95 GLU A C 1
ATOM 759 O O . GLU A 1 95 ? -11.710 -5.429 21.919 1.00 91.94 95 GLU A O 1
ATOM 764 N N . LEU A 1 96 ? -13.820 -5.174 22.648 1.00 90.00 96 LEU A N 1
ATOM 765 C CA . LEU A 1 96 ? -14.434 -5.488 21.359 1.00 90.00 96 LEU A CA 1
ATOM 766 C C . LEU A 1 96 ? -14.033 -4.469 20.286 1.00 90.00 96 LEU A C 1
ATOM 768 O O . LEU A 1 96 ? -13.736 -4.855 19.151 1.00 90.00 96 LEU A O 1
ATOM 772 N N . TRP A 1 97 ? -14.008 -3.181 20.630 1.00 91.19 97 TRP A N 1
ATOM 773 C CA . TRP A 1 97 ? -13.603 -2.112 19.723 1.00 91.19 97 TRP A CA 1
ATOM 774 C C . TRP A 1 97 ? -12.122 -2.197 19.347 1.00 91.19 97 TRP A C 1
ATOM 776 O O . TRP A 1 97 ? -11.806 -2.208 18.151 1.00 91.19 97 TRP A O 1
ATOM 786 N N . THR A 1 98 ? -11.219 -2.302 20.325 1.00 91.25 98 THR A N 1
ATOM 787 C CA . THR A 1 98 ? -9.771 -2.362 20.063 1.00 91.25 98 THR A CA 1
ATOM 788 C C . THR A 1 98 ? -9.425 -3.612 19.257 1.00 91.25 98 THR A C 1
ATOM 790 O O . THR A 1 98 ? -8.730 -3.533 18.241 1.00 91.25 98 THR A O 1
ATOM 793 N N . THR A 1 99 ? -10.021 -4.761 19.591 1.00 89.00 99 THR A N 1
ATOM 794 C CA . THR A 1 99 ? -9.862 -6.012 18.833 1.00 89.00 99 THR A CA 1
ATOM 795 C C . THR A 1 99 ? -10.380 -5.899 17.404 1.00 89.00 99 THR A C 1
ATOM 797 O O . THR A 1 99 ? -9.693 -6.317 16.465 1.00 89.00 99 THR A O 1
ATOM 800 N N . PHE A 1 100 ? -11.556 -5.297 17.210 1.00 86.06 100 PHE A N 1
ATOM 801 C CA . PHE A 1 100 ? -12.099 -5.048 15.878 1.00 86.06 100 PHE A CA 1
ATOM 802 C C . PHE A 1 100 ? -11.166 -4.161 15.044 1.00 86.06 100 PHE A C 1
ATOM 804 O O . PHE A 1 100 ? -10.861 -4.499 13.899 1.00 86.06 100 PHE A O 1
ATOM 811 N N . MET A 1 101 ? -10.668 -3.060 15.612 1.00 89.81 101 MET A N 1
ATOM 812 C CA . MET A 1 101 ? -9.787 -2.124 14.910 1.00 89.81 101 MET A CA 1
ATOM 813 C C . MET A 1 101 ? -8.420 -2.728 14.574 1.00 89.81 101 MET A C 1
ATOM 815 O O . MET A 1 101 ? -7.941 -2.542 13.449 1.00 89.81 101 MET A O 1
ATOM 819 N N . ARG A 1 102 ? -7.829 -3.510 15.488 1.00 90.25 102 ARG A N 1
ATOM 820 C CA . ARG A 1 102 ? -6.610 -4.293 15.224 1.00 90.25 102 ARG A CA 1
ATOM 821 C C . ARG A 1 102 ? -6.830 -5.268 14.071 1.00 90.25 102 ARG A C 1
ATOM 823 O O . ARG A 1 102 ? -6.071 -5.258 13.102 1.00 90.25 102 ARG A O 1
ATOM 830 N N . SER A 1 103 ? -7.892 -6.076 14.133 1.00 85.50 103 SER A N 1
ATOM 831 C CA . SER A 1 103 ? -8.184 -7.083 13.102 1.00 85.50 103 SER A CA 1
ATOM 832 C C . SER A 1 103 ? -8.448 -6.450 11.738 1.00 85.50 103 SER A C 1
ATOM 834 O O . SER A 1 103 ? -7.867 -6.867 10.735 1.00 85.50 103 SER A O 1
ATOM 836 N N . LEU A 1 104 ? -9.275 -5.402 11.695 1.00 85.44 104 LEU A N 1
ATOM 837 C CA . LEU A 1 104 ? -9.567 -4.670 10.466 1.00 85.44 104 LEU A CA 1
ATOM 838 C C . LEU A 1 104 ? -8.281 -4.113 9.848 1.00 85.44 104 LEU A C 1
ATOM 840 O O . LEU A 1 104 ? -8.058 -4.232 8.642 1.00 85.44 104 LEU A O 1
ATOM 844 N N . THR A 1 105 ? -7.407 -3.530 10.668 1.00 86.31 105 THR A N 1
ATOM 845 C CA . THR A 1 105 ? -6.173 -2.925 10.163 1.00 86.31 105 THR A CA 1
ATOM 846 C C . THR A 1 105 ? -5.175 -3.977 9.676 1.00 86.31 105 THR A C 1
ATOM 848 O O . THR A 1 105 ? -4.583 -3.796 8.607 1.00 86.31 105 THR A O 1
ATOM 851 N N . LYS A 1 106 ? -5.068 -5.122 10.366 1.00 87.25 106 LYS A N 1
ATOM 852 C CA . LYS A 1 106 ? -4.308 -6.305 9.912 1.00 87.25 106 LYS A CA 1
ATOM 853 C C . LYS A 1 106 ? -4.754 -6.759 8.526 1.00 87.25 106 LYS A C 1
ATOM 855 O O . LYS A 1 106 ? -3.929 -6.948 7.625 1.00 87.25 106 LYS A O 1
ATOM 860 N N . GLU A 1 107 ? -6.062 -6.878 8.320 1.00 84.25 107 GLU A N 1
ATOM 861 C CA . GLU A 1 107 ? -6.626 -7.251 7.024 1.00 84.25 107 GLU A CA 1
ATOM 862 C C . GLU A 1 107 ? -6.336 -6.205 5.942 1.00 84.25 107 GLU A C 1
ATOM 864 O O . GLU A 1 107 ? -5.915 -6.564 4.836 1.00 84.25 107 GLU A O 1
ATOM 869 N N . MET A 1 108 ? -6.486 -4.914 6.260 1.00 83.12 108 MET A N 1
ATOM 870 C CA . MET A 1 108 ? -6.179 -3.813 5.343 1.00 83.12 108 MET A CA 1
ATOM 871 C C . MET A 1 108 ? -4.707 -3.806 4.918 1.00 83.12 108 MET A C 1
ATOM 873 O O . MET A 1 108 ? -4.419 -3.649 3.726 1.00 83.12 108 MET A O 1
ATOM 877 N N . LYS A 1 109 ? -3.770 -4.018 5.851 1.00 85.81 109 LYS A N 1
ATOM 878 C CA . LYS A 1 109 ? -2.333 -4.147 5.556 1.00 85.81 109 LYS A CA 1
ATOM 879 C C . LYS A 1 109 ? -2.074 -5.328 4.632 1.00 85.81 109 LYS A C 1
ATOM 881 O O . LYS A 1 109 ? -1.487 -5.168 3.559 1.00 85.81 109 LYS A O 1
ATOM 886 N N . ALA A 1 110 ? -2.568 -6.509 5.001 1.00 85.50 110 ALA A N 1
ATOM 887 C CA . ALA A 1 110 ? -2.366 -7.729 4.226 1.00 85.50 110 ALA A CA 1
ATOM 888 C C . ALA A 1 110 ? -2.924 -7.602 2.800 1.00 8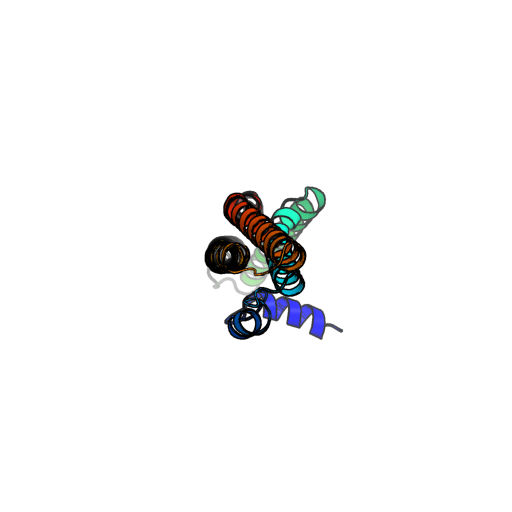5.50 110 ALA A C 1
ATOM 890 O O . ALA A 1 110 ? -2.274 -7.998 1.828 1.00 85.50 110 ALA A O 1
ATOM 891 N N . TRP A 1 111 ? -4.115 -7.021 2.658 1.00 84.69 111 TRP A N 1
ATOM 892 C CA . TRP A 1 111 ? -4.712 -6.745 1.359 1.00 84.69 111 TRP A CA 1
ATOM 893 C C . TRP A 1 111 ? -3.886 -5.741 0.549 1.00 84.69 111 TRP A C 1
ATOM 895 O O . TRP A 1 111 ? -3.615 -5.996 -0.625 1.00 84.69 111 TRP A O 1
ATOM 905 N N . THR A 1 112 ? -3.429 -4.651 1.169 1.00 84.25 112 THR A N 1
ATOM 906 C CA . THR A 1 112 ? -2.652 -3.603 0.491 1.00 84.25 112 THR A CA 1
ATOM 907 C C . THR A 1 112 ? -1.343 -4.154 -0.061 1.00 84.25 112 THR A C 1
ATOM 909 O O . THR A 1 112 ? -1.028 -3.933 -1.231 1.00 84.25 112 THR A O 1
ATOM 912 N N . LYS A 1 113 ? -0.628 -4.962 0.731 1.00 85.88 113 LYS A N 1
ATOM 913 C CA . LYS A 1 113 ? 0.600 -5.642 0.294 1.00 85.88 113 LYS A CA 1
ATOM 914 C C . LYS A 1 113 ? 0.346 -6.535 -0.914 1.00 85.88 113 LYS A C 1
ATOM 916 O O . LYS A 1 113 ? 1.064 -6.445 -1.908 1.00 85.88 113 LYS A O 1
ATOM 921 N N . ARG A 1 114 ? -0.703 -7.368 -0.860 1.00 85.19 114 ARG A N 1
ATOM 922 C CA . ARG A 1 114 ? -1.087 -8.229 -1.992 1.00 85.19 114 ARG A CA 1
ATOM 923 C C . ARG A 1 114 ? -1.431 -7.408 -3.231 1.00 85.19 114 ARG A C 1
ATOM 925 O O . ARG A 1 114 ? -1.022 -7.775 -4.331 1.00 85.19 114 ARG A O 1
ATOM 932 N N . TRP A 1 115 ? -2.164 -6.310 -3.058 1.00 85.00 115 TRP A N 1
ATOM 933 C CA . TRP A 1 115 ? -2.566 -5.439 -4.155 1.00 85.00 115 TRP A CA 1
ATOM 934 C C . TRP A 1 115 ? -1.358 -4.782 -4.829 1.00 85.00 115 TRP A C 1
ATOM 936 O O . TRP A 1 115 ? -1.217 -4.888 -6.048 1.00 85.00 115 TRP A O 1
ATOM 946 N N . LEU A 1 116 ? -0.464 -4.167 -4.051 1.00 85.81 116 LEU A N 1
ATOM 947 C CA . LEU A 1 116 ? 0.744 -3.524 -4.567 1.00 85.81 116 LEU A CA 1
ATOM 948 C C . LEU A 1 116 ? 1.655 -4.528 -5.273 1.00 85.81 116 LEU A C 1
ATOM 950 O O . LEU A 1 116 ? 2.044 -4.292 -6.416 1.00 85.81 116 LEU A O 1
ATOM 954 N N . LYS A 1 117 ? 1.915 -5.679 -4.634 1.00 87.38 117 LYS A N 1
ATOM 955 C CA . LYS A 1 117 ? 2.736 -6.754 -5.200 1.00 87.38 117 LYS A CA 1
ATOM 956 C C . LYS A 1 117 ? 2.217 -7.183 -6.565 1.00 87.38 117 LYS A C 1
ATOM 958 O O . LYS A 1 117 ? 2.945 -7.133 -7.547 1.00 87.38 117 LYS A O 1
ATOM 963 N N . TYR A 1 118 ? 0.938 -7.548 -6.632 1.00 87.25 118 TYR A N 1
ATOM 964 C CA . TYR A 1 118 ? 0.321 -8.020 -7.867 1.00 87.25 118 TYR A CA 1
ATOM 965 C C . TYR A 1 118 ? 0.436 -6.990 -8.999 1.00 87.25 118 TYR A C 1
ATOM 967 O O . TYR A 1 118 ? 0.733 -7.336 -10.139 1.00 87.25 118 TYR A O 1
ATOM 975 N N . ARG A 1 119 ? 0.207 -5.706 -8.701 1.00 87.38 119 ARG A N 1
ATOM 976 C CA . ARG A 1 119 ? 0.249 -4.647 -9.716 1.00 87.38 119 ARG A CA 1
ATOM 977 C C . ARG A 1 119 ? 1.664 -4.320 -10.174 1.00 87.38 119 ARG A C 1
ATOM 979 O O . ARG A 1 119 ? 1.855 -4.137 -11.375 1.00 87.38 119 ARG A O 1
ATOM 986 N N . ALA A 1 120 ? 2.630 -4.285 -9.261 1.00 89.19 120 ALA A N 1
ATOM 987 C CA . ALA A 1 120 ? 4.036 -4.127 -9.609 1.00 89.19 120 ALA A CA 1
ATOM 988 C C . ALA A 1 120 ? 4.524 -5.312 -10.463 1.00 89.19 120 ALA A C 1
ATOM 990 O O . ALA A 1 120 ? 5.092 -5.089 -11.531 1.00 89.19 120 ALA A O 1
ATOM 991 N N . ASP A 1 121 ? 4.201 -6.552 -10.073 1.00 89.94 121 ASP A N 1
ATOM 992 C CA . ASP A 1 121 ? 4.547 -7.774 -10.816 1.00 89.94 121 ASP A CA 1
ATOM 993 C C . ASP A 1 121 ? 3.993 -7.739 -12.255 1.00 89.94 121 ASP A C 1
ATOM 995 O O . ASP A 1 121 ? 4.714 -7.998 -13.224 1.00 89.94 121 ASP A O 1
ATOM 999 N N . GLU A 1 122 ? 2.722 -7.358 -12.421 1.00 89.00 122 GLU A N 1
ATOM 1000 C CA . GLU A 1 122 ? 2.101 -7.230 -13.744 1.00 89.00 122 GLU A CA 1
ATOM 1001 C C . GLU A 1 122 ? 2.738 -6.109 -14.581 1.00 89.00 122 GLU A C 1
ATOM 1003 O O . GLU A 1 122 ? 2.941 -6.282 -15.785 1.00 89.00 122 GLU A O 1
ATOM 1008 N N . MET A 1 123 ? 3.111 -4.980 -13.967 1.00 90.12 123 MET A N 1
ATOM 1009 C CA . MET A 1 123 ? 3.848 -3.923 -14.666 1.00 90.12 123 MET A CA 1
ATOM 1010 C C . MET A 1 123 ? 5.221 -4.412 -15.134 1.00 90.12 123 MET A C 1
ATOM 1012 O O . MET A 1 123 ? 5.559 -4.210 -16.300 1.00 90.12 123 MET A O 1
ATOM 1016 N N . VAL A 1 124 ? 5.985 -5.101 -14.282 1.00 92.00 124 VAL A N 1
ATOM 1017 C CA . VAL A 1 124 ? 7.285 -5.683 -14.659 1.00 92.00 124 VAL A CA 1
ATOM 1018 C C . VAL A 1 124 ? 7.124 -6.626 -15.848 1.00 92.00 124 VAL A C 1
ATOM 1020 O O . VAL A 1 124 ? 7.854 -6.512 -16.833 1.00 92.00 124 VAL A O 1
ATOM 1023 N N . LYS A 1 125 ? 6.132 -7.521 -15.808 1.00 91.69 125 LYS A N 1
ATOM 1024 C CA . LYS A 1 125 ? 5.853 -8.469 -16.894 1.00 91.69 125 LYS A CA 1
ATOM 1025 C C . LYS A 1 125 ? 5.541 -7.765 -18.218 1.00 91.69 125 LYS A C 1
ATOM 1027 O O . LYS A 1 125 ? 6.131 -8.110 -19.244 1.00 91.69 125 LYS A O 1
ATOM 1032 N N . VAL A 1 126 ? 4.633 -6.787 -18.203 1.00 91.06 126 VAL A N 1
ATOM 1033 C CA . VAL A 1 126 ? 4.216 -6.044 -19.405 1.00 91.06 126 VAL A CA 1
ATOM 1034 C C . VAL A 1 126 ? 5.380 -5.248 -19.992 1.00 91.06 126 VAL A C 1
ATOM 1036 O O . VAL A 1 126 ? 5.638 -5.327 -21.193 1.00 91.06 126 VAL A O 1
ATOM 1039 N N . TRP A 1 127 ? 6.118 -4.517 -19.158 1.00 92.75 127 TRP A N 1
ATOM 1040 C CA . TRP A 1 127 ? 7.194 -3.643 -19.626 1.00 92.75 127 TRP A CA 1
ATOM 1041 C C . TRP A 1 127 ? 8.456 -4.402 -20.029 1.00 92.75 127 TRP A C 1
ATOM 1043 O O . TRP A 1 127 ? 9.135 -3.979 -20.964 1.00 92.75 127 TRP A O 1
ATOM 1053 N N . LYS A 1 128 ? 8.710 -5.579 -19.443 1.00 93.44 128 LYS A N 1
ATOM 1054 C CA . LYS A 1 128 ? 9.729 -6.513 -19.937 1.00 93.44 128 LYS A CA 1
ATOM 1055 C C . LYS A 1 128 ? 9.417 -6.988 -21.357 1.00 93.44 128 LYS A C 1
ATOM 1057 O O . LYS A 1 128 ? 10.294 -6.952 -22.218 1.00 93.44 128 LYS A O 1
ATOM 1062 N N . ALA A 1 129 ? 8.178 -7.410 -21.617 1.00 92.44 129 ALA A N 1
ATOM 1063 C CA . ALA A 1 129 ? 7.762 -7.839 -22.953 1.00 92.44 129 ALA A CA 1
ATOM 1064 C C . ALA A 1 129 ? 7.844 -6.689 -23.973 1.00 92.44 129 ALA A C 1
ATOM 1066 O O . ALA A 1 129 ? 8.337 -6.870 -25.086 1.00 92.44 129 ALA A O 1
ATOM 1067 N N . GLU A 1 130 ? 7.425 -5.486 -23.575 1.00 91.69 130 GLU A N 1
ATOM 1068 C CA . GLU A 1 130 ? 7.514 -4.292 -24.416 1.00 91.69 130 GLU A CA 1
ATOM 1069 C C . GLU A 1 130 ? 8.973 -3.897 -24.712 1.00 91.69 130 GLU A C 1
ATOM 1071 O O . GLU A 1 130 ? 9.289 -3.542 -25.847 1.00 91.69 130 GLU A O 1
ATOM 1076 N N . ALA A 1 131 ? 9.886 -4.003 -23.741 1.00 92.50 131 ALA A N 1
ATOM 1077 C CA . ALA A 1 131 ? 11.308 -3.730 -23.950 1.00 92.50 131 ALA A CA 1
ATOM 1078 C C . ALA A 1 131 ? 11.939 -4.690 -24.975 1.00 92.50 131 ALA A C 1
ATOM 1080 O O . ALA A 1 131 ? 12.689 -4.241 -25.843 1.00 92.50 131 ALA A O 1
ATOM 1081 N N . VAL A 1 132 ? 11.595 -5.984 -24.924 1.00 94.19 132 VAL A N 1
ATOM 1082 C CA . VAL A 1 132 ? 12.038 -6.984 -25.916 1.00 94.19 132 VAL A CA 1
ATOM 1083 C C . VAL A 1 132 ? 11.499 -6.644 -27.305 1.00 94.19 132 VAL A C 1
ATOM 1085 O O . VAL A 1 132 ? 12.275 -6.517 -28.248 1.00 94.19 132 VAL A O 1
ATOM 1088 N N . LYS A 1 133 ? 10.193 -6.388 -27.424 1.00 92.50 133 LYS A N 1
ATOM 1089 C CA . LYS A 1 133 ? 9.559 -6.008 -28.696 1.00 92.50 133 LYS A CA 1
ATOM 1090 C C . LYS A 1 133 ? 10.190 -4.753 -29.311 1.00 92.50 133 LYS A C 1
ATOM 1092 O O . LYS A 1 133 ? 10.391 -4.667 -30.522 1.00 92.50 133 LYS A O 1
ATOM 1097 N N . ARG A 1 134 ? 10.504 -3.751 -28.485 1.00 91.44 134 ARG A N 1
ATOM 1098 C CA . ARG A 1 134 ? 11.158 -2.516 -28.944 1.00 91.44 134 ARG A CA 1
ATOM 1099 C C . ARG A 1 134 ? 12.609 -2.755 -29.354 1.00 91.44 134 ARG A C 1
ATOM 1101 O O . ARG A 1 134 ? 13.060 -2.110 -30.293 1.00 91.44 134 ARG A O 1
ATOM 1108 N N . LEU A 1 135 ? 13.317 -3.686 -28.711 1.00 93.50 135 LEU A N 1
ATOM 1109 C CA . LEU A 1 135 ? 14.664 -4.096 -29.117 1.00 93.50 135 LEU A CA 1
ATOM 1110 C C . LEU A 1 135 ? 14.659 -4.794 -30.485 1.00 93.50 135 LEU A C 1
ATOM 1112 O O . LEU A 1 135 ? 15.480 -4.465 -31.337 1.00 93.50 135 LEU A O 1
ATOM 1116 N N . GLU A 1 136 ? 13.707 -5.694 -30.735 1.00 93.44 136 GLU A N 1
ATOM 1117 C CA . GLU A 1 136 ? 13.532 -6.330 -32.051 1.00 93.44 136 GLU A CA 1
ATOM 1118 C C . GLU A 1 136 ? 13.292 -5.285 -33.154 1.00 93.44 136 GLU A C 1
ATOM 1120 O O . GLU A 1 136 ? 13.867 -5.373 -34.239 1.00 93.44 136 GLU A O 1
ATOM 1125 N N . ALA A 1 137 ? 12.515 -4.237 -32.856 1.00 91.69 137 ALA A N 1
ATOM 1126 C CA . ALA A 1 137 ? 12.285 -3.127 -33.779 1.00 91.69 137 ALA A CA 1
ATOM 1127 C C . ALA A 1 137 ? 13.558 -2.316 -34.097 1.00 91.69 137 ALA A C 1
ATOM 1129 O O . ALA A 1 137 ? 13.652 -1.758 -35.190 1.00 91.69 137 ALA A O 1
ATOM 1130 N N . VAL A 1 138 ? 14.546 -2.269 -33.189 1.00 92.75 138 VAL A N 1
ATOM 1131 C CA . VAL A 1 138 ? 15.873 -1.694 -33.483 1.00 92.75 138 VAL A CA 1
ATOM 1132 C C . VAL A 1 138 ? 16.591 -2.540 -34.532 1.00 92.75 138 VAL A C 1
ATOM 1134 O O . VAL A 1 138 ? 17.108 -1.991 -35.500 1.00 92.75 138 VAL A O 1
ATOM 1137 N N . GLY A 1 139 ? 16.589 -3.869 -34.373 1.00 90.38 139 GLY A N 1
ATOM 1138 C CA . GLY A 1 139 ? 17.231 -4.795 -35.315 1.00 90.38 139 GLY A CA 1
ATOM 1139 C C . GLY A 1 139 ? 16.562 -4.841 -36.694 1.00 90.38 139 GLY A C 1
ATOM 1140 O O . GLY A 1 139 ? 17.230 -5.084 -37.694 1.00 90.38 139 GLY A O 1
ATOM 1141 N N . ALA A 1 140 ? 15.258 -4.566 -36.762 1.00 93.19 140 ALA A N 1
ATOM 1142 C CA . ALA A 1 140 ? 14.490 -4.519 -38.008 1.00 93.19 140 ALA A CA 1
ATOM 1143 C C . ALA A 1 140 ? 14.510 -3.145 -38.714 1.00 93.19 140 ALA A C 1
ATOM 1145 O O . ALA A 1 140 ? 13.917 -2.992 -39.789 1.00 93.19 140 ALA A O 1
ATOM 1146 N N . ALA A 1 141 ? 15.140 -2.128 -38.118 1.00 93.00 141 ALA A N 1
ATOM 1147 C CA . ALA A 1 141 ? 15.155 -0.777 -38.660 1.00 93.00 141 ALA A CA 1
ATOM 1148 C C . ALA A 1 141 ? 15.961 -0.690 -39.967 1.00 93.00 141 ALA A C 1
ATOM 1150 O O . ALA A 1 141 ? 17.056 -1.231 -40.089 1.00 93.00 141 ALA A O 1
ATOM 1151 N N . ARG A 1 142 ? 15.415 0.030 -40.954 1.00 93.62 142 ARG A N 1
ATOM 1152 C CA . ARG A 1 142 ? 16.023 0.170 -42.291 1.00 93.62 142 ARG A CA 1
ATOM 1153 C C . ARG A 1 142 ? 16.919 1.398 -42.427 1.00 93.62 142 ARG A C 1
ATOM 1155 O O . ARG A 1 142 ? 17.659 1.491 -43.400 1.00 93.62 142 ARG A O 1
ATOM 1162 N N . THR A 1 143 ? 16.833 2.343 -41.490 1.00 94.81 143 THR A N 1
ATOM 1163 C CA . THR A 1 143 ? 17.640 3.571 -41.495 1.00 94.81 143 THR A CA 1
ATOM 1164 C C . THR A 1 143 ? 18.203 3.865 -40.102 1.00 94.81 143 THR A C 1
ATOM 1166 O O . THR A 1 143 ? 17.593 3.467 -39.103 1.00 94.81 143 THR A O 1
ATOM 1169 N N . PRO A 1 144 ? 19.322 4.604 -39.999 1.00 93.75 144 PRO A N 1
ATOM 1170 C CA . PRO A 1 144 ? 19.872 5.023 -38.711 1.00 93.75 144 PRO A CA 1
ATOM 1171 C C . PRO A 1 144 ? 18.878 5.809 -37.841 1.00 93.75 144 PRO A C 1
ATOM 1173 O O . PRO A 1 144 ? 18.819 5.606 -36.631 1.00 93.75 144 PRO A O 1
ATOM 1176 N N . GLU A 1 145 ? 18.043 6.663 -38.438 1.00 93.44 145 GLU A N 1
ATOM 1177 C CA . GLU A 1 145 ? 17.069 7.492 -37.714 1.00 93.44 145 GLU A CA 1
ATOM 1178 C C . GLU A 1 145 ? 15.952 6.637 -37.106 1.00 93.44 145 GLU A C 1
ATOM 1180 O O . GLU A 1 145 ? 15.543 6.841 -35.959 1.00 93.44 145 GLU A O 1
ATOM 1185 N N . THR A 1 146 ? 15.465 5.647 -37.862 1.00 91.50 146 THR A N 1
ATOM 1186 C CA . THR A 1 146 ? 14.440 4.713 -37.378 1.00 91.50 146 THR A CA 1
ATOM 1187 C C . THR A 1 146 ? 14.994 3.788 -36.294 1.00 91.50 146 THR A C 1
ATOM 1189 O O . THR A 1 146 ? 14.310 3.564 -35.292 1.00 91.50 146 THR A O 1
ATOM 1192 N N . ALA A 1 14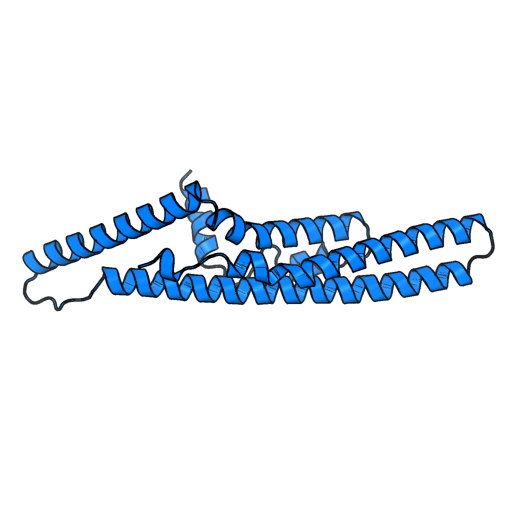7 ? 16.253 3.352 -36.420 1.00 91.25 147 ALA A N 1
ATOM 1193 C CA . ALA A 1 147 ? 16.955 2.584 -35.392 1.00 91.25 147 ALA A CA 1
ATOM 1194 C C . ALA A 1 147 ? 17.140 3.396 -34.098 1.00 91.25 147 ALA A C 1
ATOM 1196 O O . ALA A 1 147 ? 16.821 2.915 -33.010 1.00 91.25 147 ALA A O 1
ATOM 1197 N N . ALA A 1 148 ? 17.585 4.653 -34.204 1.00 92.88 148 ALA A N 1
ATOM 1198 C CA . ALA A 1 148 ? 17.785 5.539 -33.059 1.00 92.88 148 ALA A CA 1
ATOM 1199 C C . ALA A 1 148 ? 16.473 5.824 -32.307 1.00 92.88 148 ALA A C 1
ATOM 1201 O O . ALA A 1 148 ? 16.438 5.800 -31.073 1.00 92.88 148 ALA A O 1
ATOM 1202 N N . ARG A 1 149 ? 15.370 6.036 -33.037 1.00 91.69 149 ARG A N 1
ATOM 1203 C CA . ARG A 1 149 ? 14.042 6.231 -32.438 1.00 91.69 149 ARG A CA 1
ATOM 1204 C C . ARG A 1 149 ? 13.545 4.972 -31.723 1.00 91.69 149 ARG A C 1
ATOM 1206 O O . ARG A 1 149 ? 13.066 5.072 -30.595 1.00 91.69 149 ARG A O 1
ATOM 1213 N N . ALA A 1 150 ? 13.686 3.799 -32.341 1.00 90.38 150 ALA A N 1
ATOM 1214 C CA . ALA A 1 150 ? 13.333 2.527 -31.709 1.00 90.38 150 ALA A CA 1
ATOM 1215 C C . ALA A 1 150 ? 14.163 2.277 -30.437 1.00 90.38 150 ALA A C 1
ATOM 1217 O O . ALA A 1 150 ? 13.610 1.884 -29.410 1.00 90.38 150 ALA A O 1
ATOM 1218 N N . LEU A 1 151 ? 15.459 2.608 -30.464 1.00 92.56 151 LEU A N 1
ATOM 1219 C CA . LEU A 1 151 ? 16.347 2.486 -29.307 1.00 92.56 151 LEU A CA 1
ATOM 1220 C C . LEU A 1 151 ? 15.932 3.430 -28.170 1.00 92.56 151 LEU A C 1
ATOM 1222 O O . LEU A 1 151 ? 15.951 3.039 -27.006 1.00 92.56 151 LEU A O 1
ATOM 1226 N N . SER A 1 152 ? 15.516 4.660 -28.486 1.00 93.62 152 SER A N 1
ATOM 1227 C CA . SER A 1 152 ? 14.978 5.591 -27.488 1.00 93.62 152 SER A CA 1
ATOM 1228 C C . SER A 1 152 ? 13.727 5.032 -26.804 1.00 93.62 152 SER A C 1
ATOM 1230 O O . SER A 1 152 ? 13.635 5.069 -25.576 1.00 93.62 152 SER A O 1
ATOM 1232 N N . TYR A 1 153 ? 12.800 4.446 -27.567 1.00 91.31 153 TYR A N 1
ATOM 1233 C CA . TYR A 1 153 ? 11.624 3.796 -26.991 1.00 91.31 153 TYR A CA 1
ATOM 1234 C C . TYR A 1 153 ? 11.983 2.552 -26.175 1.00 91.31 153 TYR A C 1
ATOM 1236 O O . TYR A 1 153 ? 11.339 2.289 -25.159 1.00 91.31 153 TYR A O 1
ATOM 1244 N N . GLN A 1 154 ? 12.987 1.782 -26.588 1.00 93.62 154 GLN A N 1
ATOM 1245 C CA . GLN A 1 154 ? 13.457 0.620 -25.836 1.00 93.62 154 GLN A CA 1
ATOM 1246 C C . GLN A 1 154 ? 14.017 1.035 -24.468 1.00 93.62 154 GLN A C 1
ATOM 1248 O O . GLN A 1 154 ? 13.617 0.461 -23.456 1.00 93.62 154 GLN A O 1
ATOM 1253 N N . LYS A 1 155 ? 14.842 2.088 -24.422 1.00 94.12 155 LYS A N 1
ATOM 1254 C CA . LYS A 1 155 ? 15.357 2.655 -23.166 1.00 94.12 155 LYS A CA 1
ATOM 1255 C C . LYS A 1 155 ? 14.232 3.149 -22.258 1.00 94.12 155 LYS A C 1
ATOM 1257 O O . LYS A 1 155 ? 14.262 2.909 -21.060 1.00 94.12 155 LYS A O 1
ATOM 1262 N N . GLU A 1 156 ? 13.212 3.795 -22.822 1.00 93.56 156 GLU A N 1
ATOM 1263 C CA . GLU A 1 156 ? 12.031 4.207 -22.056 1.00 93.56 156 GLU A CA 1
ATOM 1264 C C . GLU A 1 156 ? 11.317 3.010 -21.408 1.00 93.56 156 GLU A C 1
ATOM 1266 O O . GLU A 1 156 ? 10.967 3.071 -20.231 1.00 93.56 156 GLU A O 1
ATOM 1271 N N . ALA A 1 157 ? 11.124 1.917 -22.153 1.00 92.75 157 ALA A N 1
ATOM 1272 C CA . ALA A 1 157 ? 10.482 0.716 -21.625 1.00 92.75 157 ALA A CA 1
ATOM 1273 C C . ALA A 1 157 ? 11.311 0.054 -20.512 1.00 92.75 157 ALA A C 1
ATOM 1275 O O . ALA A 1 157 ? 10.735 -0.387 -19.519 1.00 92.75 157 ALA A O 1
ATOM 1276 N N . LEU A 1 158 ? 12.645 0.035 -20.643 1.00 94.25 158 LEU A N 1
ATOM 1277 C CA . LEU A 1 158 ? 13.544 -0.436 -19.586 1.00 94.25 158 LEU A CA 1
ATOM 1278 C C . LEU A 1 158 ? 13.432 0.416 -18.320 1.00 94.25 158 LEU A C 1
ATOM 1280 O O . LEU A 1 158 ? 13.200 -0.140 -17.253 1.00 94.25 158 LEU A O 1
ATOM 1284 N N . ASN A 1 159 ? 13.486 1.745 -18.437 1.00 94.75 159 ASN A N 1
ATOM 1285 C CA . ASN A 1 159 ? 13.364 2.636 -17.279 1.00 94.75 159 ASN A CA 1
ATOM 1286 C C . ASN A 1 159 ? 12.027 2.440 -16.543 1.00 94.75 159 ASN A C 1
ATOM 1288 O O . ASN A 1 159 ? 11.960 2.489 -15.316 1.00 94.75 159 ASN A O 1
ATOM 1292 N N . ILE A 1 160 ? 10.936 2.226 -17.286 1.00 93.50 160 ILE A N 1
ATOM 1293 C CA . ILE A 1 160 ? 9.628 1.944 -16.686 1.00 93.50 160 ILE A CA 1
ATOM 1294 C C . ILE A 1 160 ? 9.631 0.572 -15.998 1.00 93.50 160 ILE A C 1
ATOM 1296 O O . ILE A 1 160 ? 9.106 0.445 -14.894 1.00 93.50 160 ILE A O 1
ATOM 1300 N N . MET A 1 161 ? 10.227 -0.450 -16.614 1.00 93.62 161 MET A N 1
ATOM 1301 C CA . MET A 1 161 ? 10.372 -1.770 -15.998 1.00 93.62 161 MET A CA 1
ATOM 1302 C C . MET A 1 161 ? 11.179 -1.695 -14.694 1.00 93.62 161 MET A C 1
ATOM 1304 O O . MET A 1 161 ? 10.741 -2.244 -13.688 1.00 93.62 161 MET A O 1
ATOM 1308 N N . GLU A 1 162 ? 12.313 -0.995 -14.690 1.00 93.38 162 GLU A N 1
ATOM 1309 C CA . GLU A 1 162 ? 13.162 -0.799 -13.508 1.00 93.38 162 GLU A CA 1
ATOM 1310 C C . GLU A 1 162 ? 12.395 -0.114 -12.378 1.00 93.38 162 GLU A C 1
ATOM 1312 O O . GLU A 1 162 ? 12.367 -0.620 -11.259 1.00 93.38 162 GLU A O 1
ATOM 1317 N N . LYS A 1 163 ? 11.654 0.956 -12.680 1.00 91.62 163 LYS A N 1
ATOM 1318 C CA . LYS A 1 163 ? 10.802 1.613 -11.684 1.00 91.62 163 LYS A CA 1
ATOM 1319 C C . LYS A 1 163 ? 9.713 0.684 -11.132 1.00 91.62 163 LYS A C 1
ATOM 1321 O O . LYS A 1 163 ? 9.397 0.728 -9.947 1.00 91.62 163 LYS A O 1
ATOM 1326 N N . ALA A 1 164 ? 9.134 -0.187 -11.960 1.00 90.94 164 ALA A N 1
ATOM 1327 C CA . ALA A 1 164 ? 8.187 -1.191 -11.475 1.00 90.94 164 ALA A CA 1
ATOM 1328 C C . ALA A 1 164 ? 8.847 -2.212 -10.534 1.00 90.94 164 ALA A C 1
ATOM 1330 O O . ALA A 1 164 ? 8.221 -2.607 -9.551 1.00 90.94 164 ALA A O 1
ATOM 1331 N N . ILE A 1 165 ? 10.109 -2.580 -10.782 1.00 90.75 165 ILE A N 1
ATOM 1332 C CA . ILE A 1 165 ? 10.906 -3.413 -9.870 1.00 90.75 165 ILE A CA 1
ATOM 1333 C C . ILE A 1 165 ? 11.157 -2.674 -8.549 1.00 90.75 165 ILE A C 1
ATOM 1335 O O . ILE A 1 165 ? 11.011 -3.275 -7.491 1.00 90.75 165 ILE A O 1
ATOM 1339 N N . GLU A 1 166 ? 11.466 -1.376 -8.566 1.00 89.31 166 GLU A N 1
ATOM 1340 C CA . GLU A 1 166 ? 11.636 -0.592 -7.331 1.00 89.31 166 GLU A CA 1
ATOM 1341 C C . GLU A 1 166 ? 10.376 -0.634 -6.454 1.00 89.31 166 GLU A C 1
ATOM 1343 O O . GLU A 1 166 ? 10.452 -0.973 -5.273 1.00 89.31 166 GLU A O 1
ATOM 1348 N N . HIS A 1 167 ? 9.199 -0.393 -7.040 1.00 85.19 167 HIS A N 1
ATOM 1349 C CA . HIS A 1 167 ? 7.920 -0.550 -6.338 1.00 85.19 167 HIS A CA 1
ATOM 1350 C C . HIS A 1 167 ? 7.717 -1.991 -5.834 1.00 85.19 167 HIS A C 1
ATOM 1352 O O . HIS A 1 167 ? 7.287 -2.210 -4.701 1.00 85.19 167 HIS A O 1
ATOM 1358 N N . GLN A 1 168 ? 8.097 -2.996 -6.628 1.00 81.25 168 GLN A N 1
ATOM 1359 C CA . GLN A 1 168 ? 8.073 -4.401 -6.215 1.00 81.25 168 GLN A CA 1
ATOM 1360 C C . GLN A 1 168 ? 9.016 -4.695 -5.036 1.00 81.25 168 GLN A C 1
ATOM 1362 O O . GLN A 1 168 ? 8.752 -5.614 -4.269 1.00 81.25 168 GLN A O 1
ATOM 1367 N N . LEU A 1 169 ? 10.091 -3.941 -4.835 1.00 81.88 169 LEU A N 1
ATOM 1368 C CA . LEU A 1 169 ? 10.980 -4.123 -3.685 1.00 81.88 169 LEU A CA 1
ATOM 1369 C C . LEU A 1 169 ? 10.491 -3.351 -2.451 1.00 81.88 169 LEU A C 1
ATOM 1371 O O . LEU A 1 169 ? 10.657 -3.824 -1.330 1.00 81.88 169 LEU A O 1
ATOM 1375 N N . ILE A 1 170 ? 9.847 -2.197 -2.648 1.00 74.69 170 ILE A N 1
ATOM 1376 C CA . ILE A 1 170 ? 9.484 -1.262 -1.570 1.00 74.69 170 ILE A CA 1
ATOM 1377 C C . ILE A 1 170 ? 8.055 -1.486 -1.032 1.00 74.69 170 ILE A C 1
ATOM 1379 O O . ILE A 1 170 ? 7.781 -1.126 0.112 1.00 74.69 170 ILE A O 1
ATOM 1383 N N . HIS A 1 171 ? 7.152 -2.129 -1.786 1.00 69.81 171 HIS A N 1
ATOM 1384 C CA . HIS A 1 171 ? 5.710 -2.204 -1.472 1.00 69.81 171 HIS A CA 1
ATOM 1385 C C . HIS A 1 171 ? 5.322 -2.739 -0.083 1.00 69.81 171 HIS A C 1
ATOM 1387 O O . HIS A 1 171 ? 4.211 -2.480 0.379 1.00 69.81 171 HIS A O 1
ATOM 1393 N N . ALA A 1 172 ? 6.181 -3.521 0.570 1.00 66.56 172 ALA A N 1
ATOM 1394 C CA . ALA A 1 172 ? 5.920 -4.028 1.914 1.00 66.56 172 ALA A CA 1
ATOM 1395 C C . ALA A 1 172 ? 6.403 -3.066 3.009 1.00 66.56 172 ALA A C 1
ATOM 1397 O O . ALA A 1 172 ? 5.764 -2.977 4.049 1.00 66.56 172 ALA A O 1
ATOM 1398 N N . TYR A 1 173 ? 7.476 -2.311 2.760 1.00 77.06 173 TYR A N 1
ATOM 1399 C CA . TYR A 1 173 ? 8.203 -1.577 3.795 1.00 77.06 173 TYR A CA 1
ATOM 1400 C C . TYR A 1 173 ? 7.323 -0.544 4.512 1.00 77.06 173 TYR A C 1
ATOM 1402 O O . TYR A 1 173 ? 7.124 -0.632 5.717 1.00 77.06 173 TYR A O 1
ATOM 1410 N N . GLN A 1 174 ? 6.713 0.383 3.766 1.00 71.94 174 GLN A N 1
ATOM 1411 C CA . GLN A 1 174 ? 5.879 1.442 4.357 1.00 71.94 174 GLN A CA 1
ATOM 1412 C C . GLN A 1 174 ? 4.575 0.915 4.965 1.00 71.94 174 GLN A C 1
ATOM 1414 O O . GLN A 1 174 ? 4.018 1.537 5.865 1.00 71.94 174 GLN A O 1
ATOM 1419 N N . VAL A 1 175 ? 4.074 -0.217 4.462 1.00 80.06 175 VAL A N 1
ATOM 1420 C CA . VAL A 1 175 ? 2.878 -0.867 5.009 1.00 80.06 175 VAL A CA 1
ATOM 1421 C C . VAL A 1 175 ? 3.206 -1.569 6.326 1.00 80.06 175 VAL A C 1
ATOM 1423 O O . VAL A 1 175 ? 2.380 -1.562 7.234 1.00 80.06 175 VAL A O 1
ATOM 1426 N N . ASP A 1 176 ? 4.403 -2.144 6.438 1.00 84.19 176 ASP A N 1
ATOM 1427 C CA . ASP A 1 176 ? 4.860 -2.878 7.618 1.00 84.19 176 ASP A CA 1
ATOM 1428 C C . ASP A 1 176 ? 5.303 -1.957 8.766 1.00 84.19 176 ASP A C 1
ATOM 1430 O O . ASP A 1 176 ? 5.199 -2.364 9.916 1.00 84.19 176 ASP A O 1
ATOM 1434 N N . GLU A 1 177 ? 5.724 -0.717 8.483 1.00 85.31 177 GLU A N 1
ATOM 1435 C CA . GLU A 1 177 ? 6.073 0.276 9.518 1.00 85.31 177 GLU A CA 1
ATOM 1436 C C . GLU A 1 177 ? 4.887 0.704 10.397 1.00 85.31 177 GLU A C 1
ATOM 1438 O O . GLU A 1 177 ? 5.092 1.163 11.520 1.00 85.31 177 GLU A O 1
ATOM 1443 N N . PHE A 1 178 ? 3.651 0.623 9.895 1.00 86.25 178 PHE A N 1
ATOM 1444 C CA . PHE A 1 178 ? 2.481 0.960 10.700 1.00 86.25 178 PHE A CA 1
ATOM 1445 C C . PHE A 1 178 ? 2.167 -0.183 11.661 1.00 86.25 178 PHE A C 1
ATOM 1447 O O . PHE A 1 178 ? 1.815 -1.266 11.201 1.00 86.25 178 PHE A O 1
ATOM 1454 N N . ASP A 1 179 ? 2.250 0.066 12.964 1.00 88.81 179 ASP A N 1
ATOM 1455 C CA . ASP A 1 179 ? 1.913 -0.910 13.998 1.00 88.81 179 ASP A CA 1
ATOM 1456 C C . ASP A 1 179 ? 0.502 -0.659 14.549 1.00 88.81 179 ASP A C 1
ATOM 1458 O O . ASP A 1 179 ? 0.249 0.288 15.292 1.00 88.81 179 ASP A O 1
ATOM 1462 N N . GLU A 1 180 ? -0.447 -1.498 14.142 1.00 89.00 180 GLU A N 1
ATOM 1463 C CA . GLU A 1 180 ? -1.818 -1.469 14.643 1.00 89.00 180 GLU A CA 1
ATOM 1464 C C . GLU A 1 180 ? -1.943 -1.862 16.116 1.00 89.00 180 GLU A C 1
ATOM 1466 O O . GLU A 1 180 ? -2.896 -1.429 16.761 1.00 89.00 180 GLU A O 1
ATOM 1471 N N . ASP A 1 181 ? -1.016 -2.660 16.645 1.00 88.81 181 ASP A N 1
ATOM 1472 C CA . ASP A 1 181 ? -1.058 -3.109 18.035 1.00 88.81 181 ASP A CA 1
ATOM 1473 C C . ASP A 1 181 ? -0.551 -1.997 18.977 1.00 88.81 181 ASP A C 1
ATOM 1475 O O . ASP A 1 181 ? -1.010 -1.902 20.110 1.00 88.81 181 ASP A O 1
ATOM 1479 N N . ASP A 1 182 ? 0.320 -1.100 18.498 1.00 88.00 182 ASP A N 1
ATOM 1480 C CA . ASP A 1 182 ? 0.709 0.131 19.212 1.00 88.00 182 ASP A CA 1
ATOM 1481 C C . ASP A 1 182 ? -0.410 1.187 19.212 1.00 88.00 182 ASP A C 1
ATOM 1483 O O . ASP A 1 182 ? -0.605 1.920 20.178 1.00 88.00 182 ASP A O 1
ATOM 1487 N N . VAL A 1 183 ? -1.176 1.262 18.120 1.00 87.69 183 VAL A N 1
ATOM 1488 C CA . VAL A 1 183 ? -2.205 2.296 17.94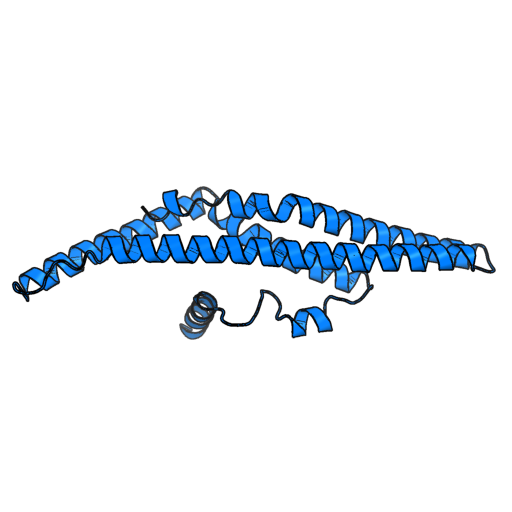1 1.00 87.69 183 VAL A CA 1
ATOM 1489 C C . VAL A 1 183 ? -3.523 1.965 18.638 1.00 87.69 183 VAL A C 1
ATOM 1491 O O . VAL A 1 183 ? -4.185 2.870 19.147 1.00 87.69 183 VAL A O 1
ATOM 1494 N N . PHE A 1 184 ? -3.932 0.697 18.610 1.00 88.12 184 PHE A N 1
ATOM 1495 C CA . PHE A 1 184 ? -5.219 0.230 19.126 1.00 88.12 184 PHE A CA 1
ATOM 1496 C C . PHE A 1 184 ? -4.990 -0.687 20.331 1.00 88.12 184 PHE A C 1
ATOM 1498 O O . PHE A 1 184 ? -5.271 -1.888 20.253 1.00 88.12 184 PHE A O 1
ATOM 1505 N N . GLN A 1 185 ? -4.424 -0.129 21.403 1.00 81.12 185 GLN A N 1
ATOM 1506 C CA . GLN A 1 185 ? -4.247 -0.812 22.689 1.00 81.12 185 GLN A CA 1
ATOM 1507 C C . GLN A 1 185 ? -5.574 -0.887 23.426 1.00 81.12 185 GLN A C 1
ATOM 1509 O O . GLN A 1 185 ? -6.240 0.168 23.481 1.00 81.12 185 GLN A O 1
#

Organism: NCBI:txid1435070

Radius of gyration: 23.98 Å; chains: 1; bounding box: 50×27×79 Å

pLDDT: mean 81.96, std 16.72, range [27.33, 97.0]

Foldseek 3Di:
DVVVVVVVVVVLVPPAADLHGPVRCVVQQLDLDPVSLVVLVVSLVVLLCVLVVCLDPVNVVVLLVVLVVVLVVQVVVQVVVCVVVVPDDDPSRSVVSLVVQLVSLVVVLVVQLVVLLVSLVSQLVSLVVVLVVLQVQLVVDPDPVSNVVSVVSSVSSVVSNVVSVVSNVCSNPSSVSRDSVVRRD